Protein AF-A0A2S8S6H9-F1 (afdb_monomer)

Radius of gyration: 16.99 Å; Cα contacts (8 Å, |Δi|>4): 558; chains: 1; bounding box: 54×33×53 Å

pLDDT: mean 90.48, std 13.32, range [38.25, 98.62]

Mean predicted aligned error: 5.72 Å

Secondary structure (DSSP, 8-state):
--PPPP-----SPPP-EEEESEEEEEEE-----SEEEEEEEEE-SS--SS-EEEEEETTTTEEEEE-TTS-EEEEEE-TT--EEEEEEE--TTSS-TTSEEEEEEEEETTTTEEEEEETTEEEEEEE---SSSSPPSSPEEEES-SSTT-TTPPEEEEEEEEEEEES---TTSPPPSSPPSEEEESSHHHHHT-TTEEESPP-

Sequence (203 aa):
MLFPRPHIAAAGGTPSFTTHGTYFYGTNTGTNNGQVTFKGRLLYPAYPSGGETIFSISGLQVRQEIMPDGSVRSTLKDNAGATLLNNAQSVAGVIPAATMVDWLLSIDLAAGYMRTFIDGSLVDDRSFTSVPQTFQTNRQFSFLCANSTALGTPASLVIEHLKVWKDTAAPTGVEPVTTPLKTIAGNAAAANADAWKLGGDAT

Nearest PDB structures (foldseek):
  8pvq-assembly1_A  TM=7.143E-01  e=1.339E-05  Homo sapiens
  8ilu-assembly1_B  TM=5.148E-01  e=9.313E-03  Mus musculus
  6fof-assembly1_D  TM=4.381E-01  e=7.183E-03  Homo sapiens
  5mc9-assembly1_A  TM=5.231E-01  e=3.988E-02  Mus musculus
  6fof-assembly2_F  TM=4.418E-01  e=1.649E-02  Homo sapiens

Structure (mmCIF, N/CA/C/O backbone):
data_AF-A0A2S8S6H9-F1
#
_entry.id   AF-A0A2S8S6H9-F1
#
loop_
_atom_site.group_PDB
_atom_site.id
_atom_site.type_symbol
_atom_site.label_atom_id
_atom_site.label_alt_id
_atom_site.label_comp_id
_atom_site.label_asym_id
_atom_site.label_entity_id
_atom_site.label_seq_id
_atom_site.pdbx_PDB_ins_code
_atom_site.Cartn_x
_atom_site.Cartn_y
_atom_site.Cartn_z
_atom_site.occupancy
_atom_site.B_iso_or_equiv
_atom_site.auth_seq_id
_atom_site.auth_comp_id
_atom_site.auth_asym_id
_atom_site.auth_atom_id
_atom_site.pdbx_PDB_model_num
ATOM 1 N N . MET A 1 1 ? 36.880 -8.646 -32.111 1.00 45.91 1 MET A N 1
ATOM 2 C CA . MET A 1 1 ? 35.625 -9.428 -32.109 1.00 45.91 1 MET A CA 1
ATOM 3 C C . MET A 1 1 ? 34.883 -9.106 -30.825 1.00 45.91 1 MET A C 1
ATOM 5 O O . MET A 1 1 ? 35.363 -9.468 -29.761 1.00 45.91 1 MET A O 1
ATOM 9 N N . LEU A 1 2 ? 33.793 -8.342 -30.915 1.00 40.38 2 LEU A N 1
ATOM 10 C CA . LEU A 1 2 ? 32.907 -8.054 -29.787 1.00 40.38 2 LEU A CA 1
ATOM 11 C C . LEU A 1 2 ? 31.901 -9.211 -29.709 1.00 40.38 2 LEU A C 1
ATOM 13 O O . LEU A 1 2 ? 31.142 -9.408 -30.656 1.00 40.38 2 LEU A O 1
ATOM 17 N N . PHE A 1 3 ? 31.915 -9.999 -28.636 1.00 42.94 3 PHE A N 1
ATOM 18 C CA . PHE A 1 3 ? 30.843 -10.967 -28.401 1.00 42.94 3 PHE A CA 1
ATOM 19 C C . PHE A 1 3 ? 29.590 -10.208 -27.939 1.00 42.94 3 PHE A C 1
ATOM 21 O O . PHE A 1 3 ? 29.698 -9.376 -27.033 1.00 42.94 3 PHE A O 1
ATOM 28 N N . PRO A 1 4 ? 28.409 -10.449 -28.533 1.00 48.84 4 PRO A N 1
ATOM 29 C CA . PRO A 1 4 ? 27.173 -9.866 -28.036 1.00 48.84 4 PRO A CA 1
ATOM 30 C C . PRO A 1 4 ? 26.874 -10.415 -26.636 1.00 48.84 4 PRO A C 1
ATOM 32 O O . PRO A 1 4 ? 26.965 -11.616 -26.378 1.00 48.84 4 PRO A O 1
ATOM 35 N N . ARG A 1 5 ? 26.534 -9.505 -25.720 1.00 40.28 5 ARG A N 1
ATOM 36 C CA . ARG A 1 5 ? 26.072 -9.815 -24.364 1.00 40.28 5 ARG A CA 1
ATOM 37 C C . ARG A 1 5 ? 24.775 -10.632 -24.488 1.00 40.28 5 ARG A C 1
ATOM 39 O O . ARG A 1 5 ? 23.880 -10.185 -25.207 1.00 40.28 5 ARG A O 1
ATOM 46 N N . PRO A 1 6 ? 24.639 -11.798 -23.837 1.00 43.50 6 PRO A N 1
ATOM 47 C CA . PRO A 1 6 ? 23.399 -12.553 -23.904 1.00 43.50 6 PRO A CA 1
ATOM 48 C C . PRO A 1 6 ? 22.279 -11.727 -23.264 1.00 43.50 6 PRO A C 1
ATOM 50 O O . PRO A 1 6 ? 22.348 -11.376 -22.086 1.00 43.50 6 PRO A O 1
ATOM 53 N N . HIS A 1 7 ? 21.250 -11.412 -24.052 1.00 44.06 7 HIS A N 1
ATOM 54 C CA . HIS A 1 7 ? 19.947 -11.058 -23.509 1.00 44.06 7 HIS A CA 1
ATOM 55 C C . HIS A 1 7 ? 19.452 -12.283 -22.741 1.00 44.06 7 HIS A C 1
ATOM 57 O O . HIS A 1 7 ? 19.149 -13.316 -23.336 1.00 44.06 7 HIS A O 1
ATOM 63 N N . ILE A 1 8 ? 19.409 -12.182 -21.415 1.00 43.56 8 ILE A N 1
ATOM 64 C CA . ILE A 1 8 ? 18.692 -13.147 -20.589 1.00 43.56 8 ILE A CA 1
ATOM 65 C C . ILE A 1 8 ? 17.213 -12.956 -20.927 1.00 43.56 8 ILE A C 1
ATOM 67 O O . ILE A 1 8 ? 16.587 -11.991 -20.495 1.00 43.56 8 ILE A O 1
ATOM 71 N N . ALA A 1 9 ? 16.669 -13.837 -21.762 1.00 41.22 9 ALA A N 1
ATOM 72 C CA . ALA A 1 9 ? 15.230 -13.967 -21.908 1.00 41.22 9 ALA A CA 1
ATOM 73 C C . ALA A 1 9 ? 14.685 -14.521 -20.584 1.00 41.22 9 ALA A C 1
ATOM 75 O O . ALA A 1 9 ? 15.105 -15.592 -20.143 1.00 41.22 9 ALA A O 1
ATOM 76 N N . ALA A 1 10 ? 13.785 -13.783 -19.933 1.00 43.38 10 ALA A N 1
ATOM 77 C CA . ALA A 1 10 ? 13.077 -14.278 -18.761 1.00 43.38 10 ALA A CA 1
ATOM 78 C C . ALA A 1 10 ? 12.234 -15.495 -19.177 1.00 43.38 10 ALA A C 1
ATOM 80 O O . ALA A 1 10 ? 11.312 -15.375 -19.986 1.00 43.38 10 ALA A O 1
ATOM 81 N N . ALA A 1 11 ? 12.569 -16.675 -18.652 1.00 38.25 11 ALA A N 1
ATOM 82 C CA . ALA A 1 11 ? 11.681 -17.831 -18.690 1.00 38.25 11 ALA A CA 1
ATOM 83 C C . ALA A 1 11 ? 10.349 -17.424 -18.042 1.00 38.25 11 ALA A C 1
ATOM 85 O O . ALA A 1 11 ? 10.388 -16.815 -16.977 1.00 38.25 11 ALA A O 1
ATOM 86 N N . GLY A 1 12 ? 9.221 -17.704 -18.710 1.00 45.56 12 GLY A N 1
ATOM 87 C CA . GLY A 1 12 ? 7.870 -17.196 -18.414 1.00 45.56 12 GLY A CA 1
ATOM 88 C C . GLY A 1 12 ? 7.608 -16.846 -16.948 1.00 45.56 12 GLY A C 1
ATOM 89 O O . GLY A 1 12 ? 7.174 -17.694 -16.174 1.00 45.56 12 GLY A O 1
ATOM 90 N N . GLY A 1 13 ? 7.902 -15.597 -16.583 1.00 63.78 13 GLY A N 1
ATOM 91 C CA . GLY A 1 13 ? 7.670 -15.060 -15.248 1.00 63.78 13 GLY A CA 1
ATOM 92 C C . GLY A 1 13 ? 6.221 -14.620 -15.077 1.00 63.78 13 GLY A C 1
ATOM 93 O O . GLY A 1 13 ? 5.496 -14.444 -16.062 1.00 63.78 13 GLY A O 1
ATOM 94 N N . THR A 1 14 ? 5.801 -14.418 -13.826 1.00 84.31 14 THR A N 1
ATOM 95 C CA . THR A 1 14 ? 4.558 -13.701 -13.521 1.00 84.31 14 THR A CA 1
ATOM 96 C C . THR A 1 14 ? 4.545 -12.388 -14.310 1.00 84.31 14 THR A C 1
ATOM 98 O O . THR A 1 14 ? 5.540 -11.660 -14.263 1.00 84.31 14 THR A O 1
ATOM 101 N N . PRO A 1 15 ? 3.470 -12.072 -15.059 1.00 93.88 15 PRO A N 1
ATOM 102 C CA . PRO A 1 15 ? 3.381 -10.802 -15.762 1.00 93.88 15 PRO A CA 1
ATOM 103 C C . PRO A 1 15 ? 3.596 -9.633 -14.800 1.00 93.88 15 PRO A C 1
ATOM 105 O O . PRO A 1 15 ? 2.993 -9.591 -13.727 1.00 93.88 15 PRO A O 1
ATOM 108 N N . SER A 1 16 ? 4.449 -8.701 -15.203 1.00 95.62 16 SER A N 1
ATOM 109 C CA . SER A 1 16 ? 4.767 -7.497 -14.448 1.00 95.62 16 SER A CA 1
ATOM 110 C C . SER A 1 16 ? 4.793 -6.278 -15.363 1.00 95.62 16 SER A C 1
ATOM 112 O O . SER A 1 16 ? 4.769 -6.393 -16.594 1.00 95.62 16 SER A O 1
ATOM 114 N N . PHE A 1 17 ? 4.822 -5.101 -14.750 1.00 96.06 17 PHE A N 1
ATOM 115 C CA . PHE A 1 17 ? 4.979 -3.822 -15.431 1.00 96.06 17 PHE A CA 1
ATOM 116 C C . PHE A 1 17 ? 5.920 -2.911 -14.644 1.00 96.06 17 PHE A C 1
ATOM 118 O O . PHE A 1 17 ? 6.067 -3.050 -13.429 1.00 96.06 17 PHE A O 1
ATOM 125 N N . THR A 1 18 ? 6.549 -1.970 -15.340 1.00 96.19 18 THR A N 1
ATOM 126 C CA . THR A 1 18 ? 7.429 -0.954 -14.754 1.00 96.19 18 THR A CA 1
ATOM 127 C C . THR A 1 18 ? 6.756 0.410 -14.797 1.00 96.19 18 THR A C 1
ATOM 129 O O . THR A 1 18 ? 6.195 0.791 -15.825 1.00 96.19 18 THR A O 1
ATOM 132 N N . THR A 1 19 ? 6.807 1.163 -13.699 1.00 94.56 19 THR A N 1
ATOM 133 C CA . THR A 1 19 ? 6.183 2.491 -13.620 1.00 94.56 19 THR A CA 1
ATOM 134 C C . THR A 1 19 ? 7.071 3.605 -14.167 1.00 94.56 19 THR A C 1
ATOM 136 O O . THR A 1 19 ? 8.267 3.658 -13.891 1.00 94.56 19 THR A O 1
ATOM 139 N N . HIS A 1 20 ? 6.464 4.572 -14.862 1.00 90.50 20 HIS A N 1
ATOM 140 C CA . HIS A 1 20 ? 7.135 5.795 -15.337 1.00 90.50 20 HIS A CA 1
ATOM 141 C C . HIS A 1 20 ? 6.321 7.028 -14.949 1.00 90.50 20 HIS A C 1
ATOM 143 O O . HIS A 1 20 ? 5.657 7.651 -15.774 1.00 90.50 20 HIS A O 1
ATOM 149 N N . GLY A 1 21 ? 6.279 7.332 -13.647 1.00 88.88 21 GLY A N 1
ATOM 150 C CA . GLY A 1 21 ? 5.305 8.289 -13.107 1.00 88.88 21 GLY A CA 1
ATOM 151 C C . GLY A 1 21 ? 3.863 7.768 -13.181 1.00 88.88 21 GLY A C 1
ATOM 152 O O . GLY A 1 21 ? 2.915 8.554 -13.157 1.00 88.88 21 GLY A O 1
ATOM 153 N N . THR A 1 22 ? 3.703 6.450 -13.318 1.00 94.06 22 THR A N 1
ATOM 154 C CA . THR A 1 22 ? 2.423 5.740 -13.286 1.00 94.06 22 THR A CA 1
ATOM 155 C C . THR A 1 22 ? 1.952 5.606 -11.846 1.00 94.06 22 THR A C 1
ATOM 157 O O . THR A 1 22 ? 2.710 5.151 -10.990 1.00 94.06 22 THR A O 1
ATOM 160 N N . TYR A 1 23 ? 0.695 5.947 -11.584 1.00 95.88 23 TYR A N 1
ATOM 161 C CA . TYR A 1 23 ? 0.077 5.742 -10.277 1.00 95.88 23 TYR A CA 1
ATOM 162 C C . TYR A 1 23 ? -1.394 5.366 -10.413 1.00 95.88 23 TYR A C 1
ATOM 164 O O . TYR A 1 23 ? -1.999 5.540 -11.472 1.00 95.88 23 TYR A O 1
ATOM 172 N N . PHE A 1 24 ? -1.972 4.841 -9.334 1.00 95.62 24 PHE A N 1
ATOM 173 C CA . PHE A 1 24 ? -3.349 4.358 -9.331 1.00 95.62 24 PHE A CA 1
ATOM 174 C C . PHE A 1 24 ? -4.137 5.064 -8.238 1.00 95.62 24 PHE A C 1
ATOM 176 O O . PHE A 1 24 ? -3.850 4.905 -7.052 1.00 95.62 24 PHE A O 1
ATOM 183 N N . TYR A 1 25 ? -5.140 5.839 -8.632 1.00 94.12 25 TYR A N 1
ATOM 184 C CA . TYR A 1 25 ? -5.976 6.609 -7.726 1.00 94.12 25 TYR A CA 1
ATOM 185 C C . TYR A 1 25 ? -7.432 6.197 -7.893 1.00 94.12 25 TYR A C 1
ATOM 187 O O . TYR A 1 25 ? -8.034 6.371 -8.952 1.00 94.12 25 TYR A O 1
ATOM 195 N N . GLY A 1 26 ? -7.989 5.613 -6.839 1.00 89.06 26 GLY A N 1
ATOM 196 C CA . GLY A 1 26 ? -9.334 5.079 -6.875 1.00 89.06 26 GLY A CA 1
ATOM 197 C C . GLY A 1 26 ? -10.430 6.126 -6.799 1.00 89.06 26 GLY A C 1
ATOM 198 O O . GLY A 1 26 ? -10.231 7.291 -6.453 1.00 89.06 26 GLY A O 1
ATOM 199 N N . THR A 1 27 ? -11.643 5.667 -7.080 1.00 81.00 27 THR A N 1
ATOM 200 C CA . THR A 1 27 ? -12.866 6.407 -6.778 1.00 81.00 27 THR A CA 1
ATOM 201 C C . THR A 1 27 ? -13.207 6.297 -5.291 1.00 81.00 27 THR A C 1
ATOM 203 O O . THR A 1 27 ? -12.577 5.567 -4.526 1.00 81.00 27 THR A O 1
ATOM 206 N N . ASN A 1 28 ? -14.225 7.040 -4.859 1.00 76.75 28 ASN A N 1
ATOM 207 C CA . ASN A 1 28 ? -14.767 6.920 -3.511 1.00 76.75 28 ASN A CA 1
ATOM 208 C C . ASN A 1 28 ? -15.222 5.474 -3.230 1.00 76.75 28 ASN A C 1
ATOM 210 O O . ASN A 1 28 ? -15.868 4.843 -4.063 1.00 76.75 28 ASN A O 1
ATOM 214 N N . THR A 1 29 ? -14.881 4.972 -2.049 1.00 66.38 29 THR A N 1
ATOM 215 C CA . THR A 1 29 ? -15.069 3.579 -1.626 1.00 66.38 29 THR A CA 1
ATOM 216 C C . THR A 1 29 ? -16.195 3.386 -0.603 1.00 66.38 29 THR A C 1
ATOM 218 O O . THR A 1 29 ? -16.408 2.274 -0.110 1.00 66.38 29 THR A O 1
ATOM 221 N N . GLY A 1 30 ? -16.945 4.449 -0.297 1.00 77.62 30 GLY A N 1
ATOM 222 C CA . GLY A 1 30 ? -18.066 4.439 0.643 1.00 77.62 30 GLY A CA 1
ATOM 223 C C . GLY A 1 30 ? -17.630 4.469 2.112 1.00 77.62 30 GLY A C 1
ATOM 224 O O . GLY A 1 30 ? -16.596 5.039 2.463 1.00 77.62 30 GLY A O 1
ATOM 225 N N . THR A 1 31 ? -18.444 3.879 2.988 1.00 80.50 31 THR A N 1
ATOM 226 C CA . THR A 1 31 ? -18.200 3.821 4.442 1.00 80.50 31 THR A CA 1
ATOM 227 C C . THR A 1 31 ? -17.117 2.802 4.774 1.00 80.50 31 THR A C 1
ATOM 229 O O . THR A 1 31 ? -17.231 1.675 4.314 1.00 80.50 31 THR A O 1
ATOM 232 N N . ASN A 1 32 ? -16.106 3.159 5.567 1.00 78.69 32 ASN A N 1
ATOM 233 C CA . ASN A 1 32 ? -15.024 2.264 6.001 1.00 78.69 32 ASN A CA 1
ATOM 234 C C . ASN A 1 32 ? -15.131 2.003 7.515 1.00 78.69 32 ASN A C 1
ATOM 236 O O . ASN A 1 32 ? -15.305 2.946 8.289 1.00 78.69 32 ASN A O 1
ATOM 240 N N . ASN A 1 33 ? -15.029 0.740 7.929 1.00 87.56 33 ASN A N 1
ATOM 241 C CA . ASN A 1 33 ? -15.170 0.293 9.315 1.00 87.56 33 ASN A CA 1
ATOM 242 C C . ASN A 1 33 ? -13.917 0.504 10.195 1.00 87.56 33 ASN A C 1
ATOM 244 O O . ASN A 1 33 ? -13.942 0.124 11.359 1.00 87.56 33 ASN A O 1
ATOM 248 N N . GLY A 1 34 ? -12.835 1.087 9.663 1.00 93.06 34 GLY A N 1
ATOM 249 C CA . GLY A 1 34 ? -11.575 1.271 10.393 1.00 93.06 34 GLY A CA 1
ATOM 250 C C . GLY A 1 34 ? -10.538 0.165 10.172 1.00 93.06 34 GLY A C 1
ATOM 251 O O . GLY A 1 34 ? -9.482 0.202 10.799 1.00 93.06 34 GLY A O 1
ATOM 252 N N . GLN A 1 35 ? -10.798 -0.790 9.276 1.00 96.00 35 GLN A N 1
ATOM 253 C CA . GLN A 1 35 ? -9.881 -1.880 8.944 1.00 96.00 35 GLN A CA 1
ATOM 254 C C . GLN A 1 35 ? -9.492 -1.844 7.470 1.00 96.00 35 GLN A C 1
ATOM 256 O O . GLN A 1 35 ? -10.341 -1.750 6.580 1.00 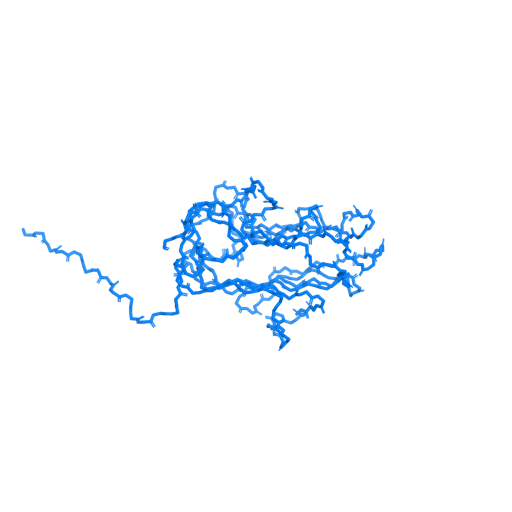96.00 35 GLN A O 1
ATOM 261 N N . VAL A 1 36 ? -8.194 -1.941 7.198 1.00 96.44 36 VAL A N 1
ATOM 262 C CA . VAL A 1 36 ? -7.653 -1.929 5.835 1.00 96.44 36 VAL A CA 1
ATOM 263 C C . VAL A 1 36 ? -6.428 -2.825 5.746 1.00 96.44 36 VAL A C 1
ATOM 265 O O . VAL A 1 36 ? -5.572 -2.808 6.628 1.00 96.44 36 VAL A O 1
ATOM 268 N N . THR A 1 37 ? -6.308 -3.537 4.627 1.00 98.25 37 THR A N 1
ATOM 269 C CA . THR A 1 37 ? -5.078 -4.230 4.238 1.00 98.25 37 THR A CA 1
ATOM 270 C C . THR A 1 37 ? -4.658 -3.776 2.848 1.00 98.25 37 THR A C 1
ATOM 272 O O . THR A 1 37 ? -5.450 -3.862 1.915 1.00 98.25 37 THR A O 1
ATOM 275 N N . PHE A 1 38 ? -3.416 -3.336 2.683 1.00 98.50 38 PHE A N 1
ATOM 276 C CA . PHE A 1 38 ? -2.779 -3.172 1.377 1.00 98.50 38 PHE A CA 1
ATOM 277 C C . PHE A 1 38 ? -1.731 -4.257 1.176 1.00 98.50 38 PHE A C 1
ATOM 279 O O . PHE A 1 38 ? -1.092 -4.693 2.133 1.00 98.50 38 PHE A O 1
ATOM 286 N N . LYS A 1 39 ? -1.523 -4.660 -0.074 1.00 98.44 39 LYS A N 1
ATOM 287 C CA . LYS A 1 39 ? -0.436 -5.552 -0.461 1.00 98.44 39 LYS A CA 1
ATOM 288 C C . LYS A 1 39 ? 0.154 -5.143 -1.803 1.00 98.44 39 LYS A C 1
ATOM 290 O O . LYS A 1 39 ? -0.580 -4.742 -2.703 1.00 98.44 39 LYS A O 1
ATOM 295 N N . GLY A 1 40 ? 1.459 -5.300 -1.953 1.00 98.06 40 GLY A N 1
ATOM 296 C CA . GLY A 1 40 ? 2.161 -5.187 -3.220 1.00 98.06 40 GLY A CA 1
ATOM 297 C C . GLY A 1 40 ? 3.239 -6.251 -3.345 1.00 98.06 40 GLY A C 1
ATOM 298 O O . GLY A 1 40 ? 3.944 -6.522 -2.379 1.00 98.06 40 GLY A O 1
ATOM 299 N N . ARG A 1 41 ? 3.378 -6.824 -4.540 1.00 97.94 41 ARG A N 1
ATOM 300 C CA . ARG A 1 41 ? 4.547 -7.611 -4.937 1.00 97.94 41 ARG A CA 1
ATOM 301 C C . ARG A 1 41 ? 5.357 -6.752 -5.895 1.00 97.94 41 ARG A C 1
ATOM 303 O O . ARG A 1 41 ? 4.933 -6.534 -7.034 1.00 97.94 41 ARG A O 1
ATOM 310 N N . LEU A 1 42 ? 6.440 -6.178 -5.382 1.00 96.38 42 LEU A N 1
ATOM 311 C CA . LEU A 1 42 ? 7.162 -5.084 -6.029 1.00 96.38 42 LEU A CA 1
ATOM 312 C C . LEU A 1 42 ? 8.677 -5.210 -5.861 1.00 96.38 42 LEU A C 1
ATOM 314 O O . LEU A 1 42 ? 9.162 -5.797 -4.896 1.00 96.38 42 LEU A O 1
ATOM 318 N N . LEU A 1 43 ? 9.420 -4.641 -6.806 1.00 96.06 43 LEU A N 1
ATOM 319 C CA . LEU A 1 43 ? 10.876 -4.565 -6.807 1.00 96.06 43 LEU A CA 1
ATOM 320 C C . LEU A 1 43 ? 11.289 -3.123 -7.060 1.00 96.06 43 LEU A C 1
ATOM 322 O O . LEU A 1 43 ? 10.996 -2.561 -8.116 1.00 96.06 43 LEU A O 1
ATOM 326 N N . TYR A 1 44 ? 12.033 -2.570 -6.106 1.00 93.81 44 TYR A N 1
ATOM 327 C CA . TYR A 1 44 ? 12.748 -1.306 -6.237 1.00 93.81 44 TYR A CA 1
ATOM 328 C C . TYR A 1 44 ? 14.120 -1.550 -6.868 1.00 93.81 44 TYR A C 1
ATOM 330 O O . TYR A 1 44 ? 14.959 -2.156 -6.205 1.00 93.81 44 TYR A O 1
ATOM 338 N N . PRO A 1 45 ? 14.416 -1.103 -8.105 1.00 93.56 45 PRO A N 1
ATOM 339 C CA . PRO A 1 45 ? 15.728 -1.355 -8.711 1.00 93.56 45 PRO A CA 1
ATOM 340 C C . PRO A 1 45 ? 16.873 -0.673 -7.953 1.00 93.56 45 PRO A C 1
ATOM 342 O O . PRO A 1 45 ? 17.991 -1.180 -7.915 1.00 93.56 45 PRO A O 1
ATOM 345 N N . ALA A 1 46 ? 16.574 0.465 -7.328 1.00 92.81 46 ALA A N 1
ATOM 346 C CA . ALA A 1 46 ? 17.433 1.207 -6.417 1.00 92.81 46 ALA A CA 1
ATOM 347 C C . ALA A 1 46 ? 16.559 1.925 -5.379 1.00 92.81 46 ALA A C 1
ATOM 349 O O . ALA A 1 46 ? 15.355 2.093 -5.596 1.00 92.81 46 ALA A O 1
ATOM 350 N N . TYR A 1 47 ? 17.154 2.362 -4.266 1.00 92.56 47 TYR A N 1
ATOM 351 C CA . TYR A 1 47 ? 16.434 3.217 -3.326 1.00 92.56 47 TYR A CA 1
ATOM 352 C C . TYR A 1 47 ? 16.101 4.571 -3.951 1.00 92.56 47 TYR A C 1
ATOM 354 O O . TYR A 1 47 ? 16.894 5.099 -4.740 1.00 92.56 47 TYR A O 1
ATOM 362 N N . PRO A 1 48 ? 14.945 5.146 -3.590 1.00 92.06 48 PRO A N 1
ATOM 363 C CA . PRO A 1 48 ? 14.566 6.456 -4.080 1.00 92.06 48 PRO A CA 1
ATOM 364 C C . PRO A 1 48 ? 15.466 7.547 -3.492 1.00 92.06 48 PRO A C 1
ATOM 366 O O . PRO A 1 48 ? 16.070 7.390 -2.433 1.00 92.06 48 PRO A O 1
ATOM 369 N N . SER A 1 49 ? 15.539 8.696 -4.162 1.00 90.56 49 SER A N 1
ATOM 370 C CA . SER A 1 49 ? 16.292 9.862 -3.671 1.00 90.56 49 SER A CA 1
ATOM 371 C C . SER A 1 49 ? 15.564 10.629 -2.558 1.00 90.56 49 SER A C 1
ATOM 373 O O . SER A 1 49 ? 16.175 11.427 -1.847 1.00 90.56 49 SER A O 1
ATOM 375 N N . GLY A 1 50 ? 14.264 10.379 -2.393 1.00 91.94 50 GLY A N 1
ATOM 376 C CA . GLY A 1 50 ? 13.404 10.940 -1.356 1.00 91.94 50 GLY A CA 1
ATOM 377 C C . GLY A 1 50 ? 12.338 9.938 -0.915 1.00 91.94 50 GLY A C 1
ATOM 378 O O . GLY A 1 50 ? 12.365 8.780 -1.312 1.00 91.94 50 GLY A O 1
ATOM 379 N N . GLY A 1 51 ? 11.401 10.381 -0.076 1.00 93.06 51 GLY A N 1
ATOM 380 C CA . GLY A 1 51 ? 10.262 9.547 0.310 1.00 93.06 51 GLY A CA 1
ATOM 381 C C . GLY A 1 51 ? 9.299 9.348 -0.861 1.00 93.06 51 GLY A C 1
ATOM 382 O O . GLY A 1 51 ? 8.850 10.332 -1.454 1.00 93.06 51 GLY A O 1
ATOM 383 N N . GLU A 1 52 ? 8.962 8.099 -1.169 1.00 94.88 52 GLU A N 1
ATOM 384 C CA . GLU A 1 52 ? 7.986 7.751 -2.205 1.00 94.88 52 GLU A CA 1
ATOM 385 C C . GLU A 1 52 ? 6.818 6.981 -1.598 1.00 94.88 52 GLU A C 1
ATOM 387 O O . GLU A 1 52 ? 7.010 6.034 -0.841 1.00 94.88 52 GLU A O 1
ATOM 392 N N . THR A 1 53 ? 5.591 7.387 -1.918 1.00 95.62 53 THR A N 1
ATOM 393 C CA . THR A 1 53 ? 4.371 6.773 -1.392 1.00 95.62 53 THR A CA 1
ATOM 394 C C . THR A 1 53 ? 4.060 5.484 -2.135 1.00 95.62 53 THR A C 1
ATOM 396 O O . THR A 1 53 ? 3.937 5.493 -3.354 1.00 95.62 53 THR A O 1
ATOM 399 N N . ILE A 1 54 ? 3.838 4.404 -1.390 1.00 96.25 54 ILE A N 1
ATOM 400 C CA . ILE A 1 54 ? 3.437 3.099 -1.922 1.00 96.25 54 ILE A CA 1
ATOM 401 C C . ILE A 1 54 ? 1.943 2.865 -1.733 1.00 96.25 54 ILE A C 1
ATOM 403 O O . ILE A 1 54 ? 1.238 2.573 -2.701 1.00 96.25 54 ILE A O 1
ATOM 407 N N . PHE A 1 55 ? 1.447 3.067 -0.512 1.00 96.88 55 PHE A N 1
ATOM 408 C CA . PHE A 1 55 ? 0.039 2.896 -0.162 1.00 96.88 55 PHE A CA 1
ATOM 409 C C . PHE A 1 55 ? -0.501 4.166 0.471 1.00 96.88 55 PHE A C 1
ATOM 411 O O . PHE A 1 55 ? 0.165 4.792 1.304 1.00 96.88 55 PHE A O 1
ATOM 418 N N . SER A 1 56 ? -1.726 4.545 0.123 1.00 95.62 56 SER A N 1
ATOM 419 C CA . SER A 1 56 ? -2.367 5.672 0.785 1.00 95.62 56 SER A CA 1
ATOM 420 C C . SER A 1 56 ? -3.889 5.610 0.774 1.00 95.62 56 SER A C 1
ATOM 422 O O . SER A 1 56 ? -4.528 4.962 -0.057 1.00 95.62 56 SER A O 1
ATOM 424 N N . ILE A 1 57 ? -4.461 6.337 1.730 1.00 94.12 57 ILE A N 1
ATOM 425 C CA . ILE A 1 57 ? -5.857 6.754 1.753 1.00 94.12 57 ILE A CA 1
ATOM 426 C C . ILE A 1 57 ? -5.857 8.284 1.808 1.00 94.12 57 ILE A C 1
ATOM 428 O O . ILE A 1 57 ? -5.171 8.885 2.644 1.00 94.12 57 ILE A O 1
ATOM 432 N N . SER A 1 58 ? -6.620 8.917 0.915 1.00 91.88 58 SER A N 1
ATOM 433 C CA . SER A 1 58 ? -6.620 10.370 0.722 1.00 91.88 58 SER A CA 1
ATOM 434 C C . SER A 1 58 ? -6.933 11.158 2.006 1.00 91.88 58 SER A C 1
ATOM 436 O O . SER A 1 58 ? -7.505 10.651 2.972 1.00 91.88 58 SER A O 1
ATOM 438 N N . GLY A 1 59 ? -6.524 12.432 2.045 1.00 87.88 59 GLY A N 1
ATOM 439 C CA . GLY A 1 59 ? -6.633 13.263 3.253 1.00 87.88 59 GLY A CA 1
ATOM 440 C C . GLY A 1 59 ? -5.619 12.910 4.350 1.00 87.88 59 GLY A C 1
ATOM 441 O O . GLY A 1 59 ? -5.801 13.320 5.496 1.00 87.88 59 GLY A O 1
ATOM 442 N N . LEU A 1 60 ? -4.559 12.165 4.000 1.00 87.19 60 LEU A N 1
ATOM 443 C CA . LEU A 1 60 ? -3.552 11.636 4.929 1.00 87.19 60 LEU A CA 1
ATOM 444 C C . LEU A 1 60 ? -4.160 10.742 6.019 1.00 87.19 60 LEU A C 1
ATOM 446 O O . LEU A 1 60 ? -3.621 10.663 7.120 1.00 87.19 60 LEU A O 1
ATOM 450 N N . GLN A 1 61 ? -5.287 10.088 5.717 1.00 92.50 61 GLN A N 1
ATOM 451 C CA . GLN A 1 61 ? -5.847 9.064 6.598 1.00 92.50 61 GLN A CA 1
ATOM 452 C C . GLN A 1 61 ? -4.847 7.928 6.757 1.00 92.50 61 GLN A C 1
ATOM 454 O O . GLN A 1 61 ? -4.574 7.508 7.870 1.00 92.50 61 GLN A O 1
ATOM 459 N N . VAL A 1 62 ? -4.233 7.508 5.653 1.00 95.38 62 VAL A N 1
ATOM 460 C CA . VAL A 1 62 ? -3.103 6.582 5.649 1.00 95.38 62 VAL A CA 1
ATOM 461 C C . VAL A 1 62 ? -2.109 7.072 4.613 1.00 95.38 62 VAL A C 1
ATOM 463 O O . VAL A 1 62 ? -2.495 7.427 3.498 1.00 95.38 62 VAL A O 1
ATOM 466 N N . ARG A 1 63 ? -0.826 7.066 4.951 1.00 95.75 63 ARG A N 1
ATOM 467 C CA . ARG A 1 63 ? 0.251 7.168 3.969 1.00 95.75 63 ARG A CA 1
ATOM 468 C C . ARG A 1 63 ? 1.396 6.286 4.419 1.00 95.75 63 ARG A C 1
ATOM 470 O O . ARG A 1 63 ? 1.863 6.437 5.545 1.00 95.75 63 ARG A O 1
ATOM 477 N N . GLN A 1 64 ? 1.835 5.403 3.538 1.00 96.81 64 GLN A N 1
ATOM 478 C CA . GLN A 1 64 ? 3.030 4.610 3.739 1.00 96.81 64 GLN A CA 1
ATOM 479 C C . GLN A 1 64 ? 4.011 4.867 2.603 1.00 96.81 64 GLN A C 1
ATOM 481 O O . GLN A 1 64 ? 3.652 4.796 1.426 1.00 96.81 64 GLN A O 1
ATOM 486 N N . GLU A 1 65 ? 5.236 5.198 2.984 1.00 96.38 65 GLU A N 1
ATOM 487 C CA . GLU A 1 65 ? 6.316 5.581 2.090 1.00 96.38 65 GLU A CA 1
ATOM 488 C C . GLU A 1 65 ? 7.521 4.666 2.284 1.00 96.38 65 GLU A C 1
ATOM 490 O O . GLU A 1 65 ? 7.796 4.240 3.406 1.00 96.38 65 GLU A O 1
ATOM 495 N N . ILE A 1 66 ? 8.267 4.417 1.211 1.00 95.56 66 ILE A N 1
ATOM 496 C CA . ILE A 1 66 ? 9.658 3.973 1.305 1.00 95.56 66 ILE A CA 1
ATOM 497 C C . ILE A 1 66 ? 10.565 5.202 1.401 1.00 95.56 66 ILE A C 1
ATOM 499 O O . ILE A 1 66 ? 10.302 6.238 0.786 1.00 95.56 66 ILE A O 1
ATOM 503 N N . MET A 1 67 ? 11.633 5.090 2.178 1.00 96.25 67 MET A N 1
ATOM 504 C CA . MET A 1 67 ? 12.633 6.136 2.360 1.00 96.25 67 MET A CA 1
ATOM 505 C C . MET A 1 67 ? 13.951 5.780 1.643 1.00 96.25 67 MET A C 1
ATOM 507 O O . MET A 1 67 ? 14.173 4.613 1.314 1.00 96.25 67 MET A O 1
ATOM 511 N N . PRO A 1 68 ? 14.867 6.749 1.432 1.00 95.94 68 PRO A N 1
ATOM 512 C CA . PRO A 1 68 ? 16.145 6.516 0.739 1.00 95.94 68 PRO A CA 1
ATOM 513 C C . PRO A 1 68 ? 17.085 5.483 1.378 1.00 95.94 68 PRO A C 1
ATOM 515 O O . PRO A 1 68 ? 18.045 5.047 0.752 1.00 95.94 68 PRO A O 1
ATOM 518 N N . ASP A 1 69 ? 16.835 5.107 2.630 1.00 95.50 69 ASP A N 1
ATOM 519 C CA . ASP A 1 69 ? 17.585 4.101 3.385 1.00 95.50 69 ASP A CA 1
ATOM 520 C C . ASP A 1 69 ? 16.884 2.728 3.418 1.00 95.50 69 ASP A C 1
ATOM 522 O O . ASP A 1 69 ? 17.296 1.840 4.166 1.00 95.50 69 ASP A O 1
ATOM 526 N N . GLY A 1 70 ? 15.800 2.551 2.655 1.00 95.56 70 GLY A N 1
ATOM 527 C CA . GLY A 1 70 ? 14.988 1.332 2.652 1.00 95.56 70 GLY A CA 1
ATOM 528 C C . GLY A 1 70 ? 14.122 1.146 3.902 1.00 95.56 70 GLY A C 1
ATOM 529 O O . GLY A 1 70 ? 13.545 0.074 4.082 1.00 95.56 70 GLY A O 1
ATOM 530 N N . SER A 1 71 ? 14.030 2.149 4.786 1.00 97.25 71 SER A N 1
ATOM 531 C CA . SER A 1 71 ? 13.017 2.159 5.848 1.00 97.25 71 SER A CA 1
ATOM 532 C C . SER A 1 71 ? 11.630 2.489 5.296 1.00 97.25 71 SER A C 1
ATOM 534 O O . SER A 1 71 ? 11.469 3.044 4.206 1.00 97.25 71 SER A O 1
ATOM 536 N N . VAL A 1 72 ? 10.618 2.172 6.095 1.00 97.00 72 VAL A N 1
ATOM 537 C CA . VAL A 1 72 ? 9.224 2.509 5.843 1.00 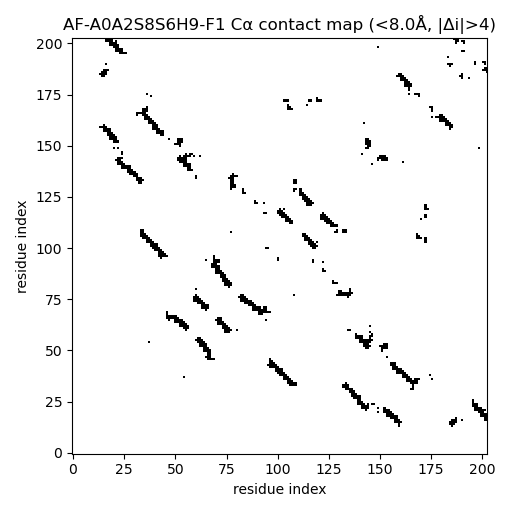97.00 72 VAL A CA 1
ATOM 538 C C . VAL A 1 72 ? 8.811 3.655 6.753 1.00 97.00 72 VAL A C 1
ATOM 540 O O . VAL A 1 72 ? 9.037 3.601 7.962 1.00 97.00 72 VAL A O 1
ATOM 543 N N . ARG A 1 73 ? 8.173 4.682 6.189 1.00 96.69 73 ARG A N 1
ATOM 544 C CA . ARG A 1 73 ? 7.587 5.798 6.936 1.00 96.69 73 ARG A CA 1
ATOM 545 C C . ARG A 1 73 ? 6.070 5.767 6.842 1.00 96.69 73 ARG A C 1
ATOM 547 O O . ARG A 1 73 ? 5.511 5.711 5.751 1.00 96.69 73 ARG A O 1
ATOM 554 N N . SER A 1 74 ? 5.416 5.876 7.991 1.00 97.19 74 SER A N 1
ATOM 555 C CA . SER A 1 74 ? 3.972 5.729 8.130 1.00 97.19 74 SER A CA 1
ATOM 556 C C . SER A 1 74 ? 3.325 6.962 8.770 1.00 97.19 74 SER A C 1
ATOM 558 O O . SER A 1 74 ? 3.801 7.513 9.769 1.00 97.19 74 SER A O 1
ATOM 560 N N . THR A 1 75 ? 2.189 7.370 8.209 1.00 97.00 75 THR A N 1
ATOM 561 C CA . THR A 1 75 ? 1.278 8.387 8.748 1.00 97.00 75 THR A CA 1
ATOM 562 C C . THR A 1 75 ? -0.125 7.795 8.839 1.00 97.00 75 THR A C 1
ATOM 564 O O . THR A 1 75 ? -0.580 7.139 7.900 1.00 97.00 75 THR A O 1
ATOM 567 N N . LEU A 1 76 ? -0.817 8.056 9.949 1.00 97.12 76 LEU A N 1
ATOM 568 C CA . LEU A 1 76 ? -2.172 7.571 10.207 1.00 97.12 76 LEU A CA 1
ATOM 569 C C . LEU A 1 76 ? -3.021 8.658 10.872 1.00 97.12 76 LEU A C 1
ATOM 571 O O . LEU A 1 76 ? -2.586 9.274 11.850 1.00 97.12 76 LEU A O 1
ATOM 575 N N . LYS A 1 77 ? -4.248 8.842 10.379 1.00 95.38 77 LYS A N 1
ATOM 576 C CA . LYS A 1 77 ? -5.300 9.636 11.019 1.00 95.38 77 LYS A CA 1
ATOM 577 C C . LYS A 1 77 ? -6.598 8.850 11.114 1.00 95.38 77 LYS A C 1
ATOM 579 O O . LYS A 1 77 ? -6.864 7.996 10.273 1.00 95.38 77 LYS A O 1
ATOM 584 N N . ASP A 1 78 ? -7.416 9.199 12.097 1.00 92.88 78 ASP A N 1
ATOM 585 C CA . ASP A 1 78 ? -8.769 8.663 12.248 1.00 92.88 78 ASP A CA 1
ATOM 586 C C . ASP A 1 78 ? -9.856 9.588 11.677 1.00 92.88 78 ASP A C 1
ATOM 588 O O . ASP A 1 78 ? -9.579 10.618 11.042 1.00 92.88 78 ASP A O 1
ATOM 592 N N . ASN A 1 79 ? -11.117 9.212 11.907 1.00 92.69 79 ASN A N 1
ATOM 593 C CA . ASN A 1 79 ? -12.285 9.952 11.446 1.00 92.69 79 ASN A CA 1
ATOM 594 C C . ASN A 1 79 ? -12.424 11.354 12.071 1.00 92.69 79 ASN A C 1
ATOM 596 O O . ASN A 1 79 ? -12.868 12.280 11.388 1.00 92.69 79 ASN A O 1
ATOM 600 N N . ALA A 1 80 ? -11.974 11.557 13.316 1.00 93.06 80 ALA A N 1
ATOM 601 C CA . ALA A 1 80 ? -11.925 12.890 13.928 1.00 93.06 80 ALA A CA 1
ATOM 602 C C . ALA A 1 80 ? -10.800 13.765 13.348 1.00 93.06 80 ALA A C 1
ATOM 604 O O . ALA A 1 80 ? -10.745 14.965 13.613 1.00 93.06 80 ALA A O 1
ATOM 605 N N . GLY A 1 81 ? -9.913 13.185 12.535 1.00 90.31 81 GLY A N 1
ATOM 606 C CA . GLY A 1 81 ? -8.733 13.855 12.003 1.00 90.31 81 GLY A CA 1
ATOM 607 C C . GLY A 1 81 ? -7.573 13.897 12.997 1.00 90.31 81 GLY A C 1
ATOM 608 O O . GLY A 1 81 ? -6.575 14.573 12.717 1.00 90.31 81 GLY A O 1
ATOM 609 N N . ALA A 1 82 ? -7.674 13.181 14.124 1.00 93.94 82 ALA A N 1
ATOM 610 C CA . ALA A 1 82 ? -6.583 13.052 15.075 1.00 93.94 82 ALA A 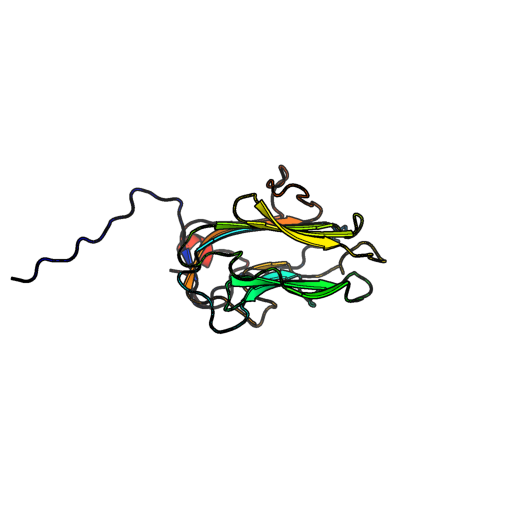CA 1
ATOM 611 C C . ALA A 1 82 ? -5.422 12.313 14.406 1.00 93.94 82 ALA A C 1
ATOM 613 O O . ALA A 1 82 ? -5.620 11.334 13.687 1.00 93.94 82 ALA A O 1
ATOM 614 N N . THR A 1 83 ? -4.200 12.805 14.609 1.00 96.25 83 THR A N 1
ATOM 615 C CA . THR A 1 83 ? -3.005 12.145 14.071 1.00 96.25 83 THR A CA 1
ATOM 616 C C . THR A 1 83 ? -2.559 11.076 15.050 1.00 96.25 83 THR A C 1
ATOM 618 O O . THR A 1 83 ? -2.088 11.397 16.136 1.00 96.25 83 THR A O 1
ATOM 621 N N . LEU A 1 84 ? -2.728 9.817 14.653 1.00 97.25 84 LEU A N 1
ATOM 622 C CA . LEU A 1 84 ? -2.393 8.651 15.465 1.00 97.25 84 LEU A CA 1
ATOM 623 C C . LEU A 1 84 ? -0.921 8.274 15.305 1.00 97.25 84 LEU A C 1
ATOM 625 O O . LEU A 1 84 ? -0.259 7.921 16.273 1.00 97.25 84 LEU A O 1
ATOM 629 N N . LEU A 1 85 ? -0.402 8.401 14.080 1.00 97.44 85 LEU A N 1
ATOM 630 C CA . LEU A 1 85 ? 1.007 8.213 13.747 1.00 97.44 85 LEU A CA 1
ATOM 631 C C . LEU A 1 85 ? 1.459 9.370 12.858 1.00 97.44 85 LEU A C 1
ATOM 633 O O . LEU A 1 85 ? 0.813 9.676 11.854 1.00 97.44 85 LEU A O 1
ATOM 637 N N . ASN A 1 86 ? 2.577 10.003 13.210 1.00 96.19 86 ASN A N 1
ATOM 638 C CA . ASN A 1 86 ? 3.130 11.131 12.466 1.00 96.19 86 ASN A CA 1
ATOM 639 C C . ASN A 1 86 ? 4.565 10.836 12.031 1.00 96.19 86 ASN A C 1
ATOM 641 O O . ASN A 1 86 ? 5.485 10.979 12.833 1.00 96.19 86 ASN A O 1
ATOM 645 N N . ASN A 1 87 ? 4.745 10.446 10.766 1.00 94.62 87 ASN A N 1
ATOM 646 C CA . ASN A 1 87 ? 6.053 10.117 10.194 1.00 94.62 87 ASN A CA 1
ATOM 647 C C . ASN A 1 87 ? 6.802 9.055 11.020 1.00 94.62 87 ASN A C 1
ATOM 649 O O . ASN A 1 87 ? 8.017 9.134 11.185 1.00 94.62 87 ASN A O 1
ATOM 653 N N . ALA A 1 88 ? 6.070 8.075 11.559 1.00 96.69 88 ALA A N 1
ATOM 654 C CA . ALA A 1 88 ? 6.665 6.972 12.301 1.00 96.69 88 ALA A CA 1
ATOM 655 C C . ALA A 1 88 ? 7.495 6.123 11.333 1.00 96.69 88 ALA A C 1
ATOM 657 O O . ALA A 1 88 ? 6.980 5.706 10.299 1.00 96.69 88 ALA A O 1
ATOM 658 N N . GLN A 1 89 ? 8.771 5.907 11.646 1.00 96.69 89 GLN A N 1
ATOM 659 C CA . GLN A 1 89 ? 9.725 5.284 10.731 1.00 96.69 89 GLN A CA 1
ATOM 660 C C . GLN A 1 89 ? 10.232 3.958 11.297 1.00 96.69 89 GLN A C 1
ATOM 662 O O . GLN A 1 89 ? 10.585 3.887 12.480 1.00 96.69 89 GLN A O 1
ATOM 667 N N . SER A 1 90 ? 10.228 2.908 10.475 1.00 96.81 90 S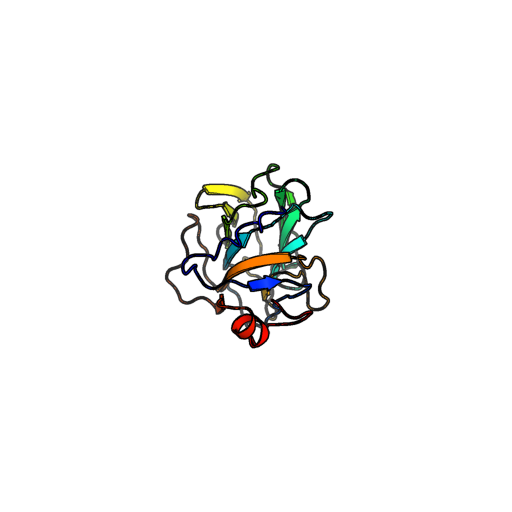ER A N 1
ATOM 668 C CA . SER A 1 90 ? 10.813 1.606 10.806 1.00 96.81 90 SER A CA 1
ATOM 669 C C . SER A 1 90 ? 12.343 1.683 10.855 1.00 96.81 90 SER A C 1
ATOM 671 O O . SER A 1 90 ? 12.951 2.712 10.556 1.00 96.81 90 SER A O 1
ATOM 673 N N . VAL A 1 91 ? 12.985 0.559 11.175 1.00 93.81 91 VAL A N 1
ATOM 674 C CA . VAL A 1 91 ? 14.434 0.406 10.988 1.00 93.81 91 VAL A CA 1
ATOM 675 C C . VAL A 1 91 ? 14.785 0.539 9.494 1.00 93.81 91 VAL A C 1
ATOM 677 O O . VAL A 1 91 ? 13.966 0.223 8.627 1.00 93.81 91 VAL A O 1
ATOM 680 N N . ALA A 1 92 ? 15.989 1.035 9.199 1.00 91.81 92 ALA A N 1
ATOM 681 C CA . ALA A 1 92 ? 16.540 1.115 7.847 1.00 91.81 92 ALA A CA 1
ATOM 682 C C . ALA A 1 92 ? 16.756 -0.272 7.220 1.00 91.81 92 ALA A C 1
ATOM 684 O O . ALA A 1 92 ? 17.012 -1.251 7.920 1.00 91.81 92 ALA A O 1
ATOM 685 N N . GLY A 1 93 ? 16.674 -0.341 5.890 1.00 89.31 93 GLY A N 1
ATOM 686 C CA . GLY A 1 93 ? 16.939 -1.550 5.107 1.00 89.31 93 GLY A CA 1
ATOM 687 C C . GLY A 1 93 ? 15.902 -2.668 5.231 1.00 89.31 93 GLY A C 1
ATOM 688 O O . GLY A 1 93 ? 16.177 -3.779 4.785 1.00 89.31 93 GLY A O 1
ATOM 689 N N . VAL A 1 94 ? 14.727 -2.410 5.820 1.00 92.75 94 VAL A N 1
ATOM 690 C CA . VAL A 1 94 ? 13.656 -3.423 5.905 1.00 92.75 94 VAL A CA 1
ATOM 691 C C . VAL A 1 94 ? 13.085 -3.771 4.532 1.00 92.75 94 VAL A C 1
ATOM 693 O O . VAL A 1 94 ? 12.653 -4.902 4.328 1.00 92.75 94 VAL A O 1
ATOM 696 N N . ILE A 1 95 ? 13.113 -2.827 3.586 1.00 93.81 95 ILE A N 1
ATOM 697 C CA . ILE A 1 95 ? 12.879 -3.094 2.168 1.00 93.81 95 ILE A CA 1
ATOM 698 C C . ILE A 1 95 ? 14.241 -3.246 1.488 1.00 93.81 95 ILE A C 1
ATOM 700 O O . ILE A 1 95 ? 14.943 -2.246 1.363 1.00 93.81 95 ILE A O 1
ATOM 704 N N . PRO A 1 96 ? 14.641 -4.440 1.027 1.00 93.19 96 PRO A N 1
ATOM 705 C CA . PRO A 1 96 ? 15.851 -4.592 0.231 1.00 93.19 96 PRO A CA 1
ATOM 706 C C . PRO A 1 96 ? 15.682 -3.981 -1.168 1.00 93.19 96 PRO A C 1
ATOM 708 O O . PRO A 1 96 ? 14.689 -4.215 -1.857 1.00 93.19 96 PRO A O 1
ATOM 711 N N . ALA A 1 97 ? 16.693 -3.243 -1.628 1.00 91.81 97 ALA A N 1
ATOM 712 C CA . ALA A 1 97 ? 16.791 -2.843 -3.030 1.00 91.81 97 ALA A CA 1
ATOM 713 C C . ALA A 1 97 ? 17.106 -4.044 -3.946 1.00 91.81 97 ALA A C 1
ATOM 715 O O . ALA A 1 97 ? 17.616 -5.081 -3.515 1.00 91.81 97 ALA A O 1
ATOM 716 N N . ALA A 1 98 ? 16.813 -3.877 -5.235 1.00 94.31 98 ALA A N 1
ATOM 717 C CA . ALA A 1 98 ? 17.037 -4.824 -6.327 1.00 94.31 98 ALA A CA 1
ATOM 718 C C . ALA A 1 98 ? 16.447 -6.232 -6.102 1.00 94.31 98 ALA A C 1
ATOM 720 O O . ALA A 1 98 ? 16.855 -7.189 -6.758 1.00 94.31 98 ALA A O 1
ATOM 721 N N . THR A 1 99 ? 15.476 -6.358 -5.194 1.00 94.81 99 THR A N 1
ATOM 722 C CA . THR A 1 99 ? 14.846 -7.625 -4.811 1.00 94.81 99 THR A CA 1
ATOM 723 C C . THR A 1 99 ? 13.330 -7.485 -4.885 1.00 94.81 99 THR A C 1
ATOM 725 O O . THR A 1 99 ? 12.780 -6.462 -4.486 1.00 94.81 99 THR A O 1
ATOM 728 N N . MET A 1 100 ? 12.652 -8.502 -5.423 1.00 96.44 100 MET A N 1
ATOM 729 C CA . MET A 1 100 ? 11.190 -8.552 -5.446 1.00 96.44 100 MET A CA 1
ATOM 730 C C . MET A 1 100 ? 10.679 -9.010 -4.081 1.00 96.44 100 MET A C 1
ATOM 732 O O . MET A 1 100 ? 11.015 -10.116 -3.650 1.00 96.44 100 MET A O 1
ATOM 736 N N . VAL A 1 101 ? 9.841 -8.190 -3.453 1.00 96.88 101 VAL A N 1
ATOM 737 C CA . VAL A 1 101 ? 9.320 -8.408 -2.099 1.00 96.88 101 VAL A CA 1
ATOM 738 C C . VAL A 1 101 ? 7.799 -8.401 -2.063 1.00 96.88 101 VAL A C 1
ATOM 740 O O . VAL A 1 101 ? 7.149 -7.708 -2.848 1.00 96.88 101 VAL A O 1
ATOM 743 N N . ASP A 1 102 ? 7.230 -9.156 -1.126 1.00 97.75 102 ASP A N 1
ATOM 744 C CA . ASP A 1 102 ? 5.836 -9.026 -0.716 1.00 97.75 102 ASP A CA 1
ATOM 745 C C . ASP A 1 102 ? 5.741 -8.005 0.411 1.00 97.75 102 ASP A C 1
ATOM 747 O O . ASP A 1 102 ? 6.106 -8.287 1.549 1.00 97.75 102 ASP A O 1
ATOM 751 N N . TRP A 1 103 ? 5.220 -6.824 0.098 1.00 98.12 103 TRP A N 1
ATOM 752 C CA . TRP A 1 103 ? 4.947 -5.775 1.068 1.00 98.12 103 TRP A CA 1
ATOM 753 C C . TRP A 1 103 ? 3.470 -5.783 1.438 1.00 98.12 103 TRP A C 1
ATOM 755 O O . TRP A 1 103 ? 2.620 -5.492 0.599 1.00 98.12 103 TRP A O 1
ATOM 765 N N . LEU A 1 104 ? 3.154 -6.074 2.700 1.00 98.56 104 LEU A N 1
ATOM 766 C CA . LEU A 1 104 ? 1.801 -5.990 3.246 1.00 98.56 104 LEU A CA 1
ATOM 767 C C . LEU A 1 104 ? 1.715 -4.958 4.376 1.00 98.56 104 LEU A C 1
ATOM 769 O O . LEU A 1 104 ? 2.489 -4.994 5.328 1.00 98.56 104 LEU A O 1
ATOM 773 N N . LEU A 1 105 ? 0.729 -4.068 4.291 1.00 98.62 105 LEU A N 1
ATOM 774 C CA . LEU A 1 105 ? 0.342 -3.130 5.345 1.00 98.62 105 LEU A CA 1
ATOM 775 C C . LEU A 1 105 ? -1.035 -3.520 5.875 1.00 98.62 105 LEU A C 1
ATOM 777 O O . LEU A 1 105 ? -1.989 -3.579 5.106 1.00 98.62 105 LEU A O 1
ATOM 781 N N . SER A 1 106 ? -1.154 -3.730 7.182 1.00 98.50 106 SER A N 1
ATOM 782 C CA . SER A 1 106 ? -2.416 -4.027 7.860 1.00 98.50 106 SER A CA 1
ATOM 783 C C . SER A 1 106 ? -2.719 -2.973 8.913 1.00 98.50 106 SER A C 1
ATOM 785 O O . SER A 1 106 ? -1.857 -2.637 9.722 1.00 98.50 106 SER A O 1
ATOM 787 N N . ILE A 1 107 ? -3.956 -2.487 8.943 1.00 98.38 107 ILE A N 1
ATOM 788 C CA . ILE A 1 107 ? -4.412 -1.469 9.890 1.00 98.38 107 ILE A CA 1
ATOM 789 C C . ILE A 1 107 ? -5.746 -1.898 10.484 1.00 98.38 107 ILE A C 1
ATOM 791 O O . ILE A 1 107 ? -6.649 -2.302 9.751 1.00 98.38 107 ILE A O 1
ATOM 795 N N . ASP A 1 108 ? -5.869 -1.758 11.799 1.00 97.88 108 ASP A N 1
ATOM 796 C CA . ASP A 1 108 ? -7.116 -1.939 12.532 1.00 97.88 108 ASP A CA 1
ATOM 797 C C . ASP A 1 108 ? -7.233 -0.851 13.604 1.00 97.88 108 ASP A C 1
ATOM 799 O O . ASP A 1 108 ? -6.487 -0.835 14.587 1.00 97.88 108 ASP A O 1
ATOM 803 N N . LEU A 1 109 ? -8.158 0.088 13.396 1.00 97.12 109 LEU A N 1
ATOM 804 C CA . LEU A 1 109 ? -8.367 1.204 14.315 1.00 97.12 109 LEU A CA 1
ATOM 805 C C . LEU A 1 109 ? -9.019 0.786 15.637 1.00 97.12 109 LEU A C 1
ATOM 807 O O . LEU A 1 109 ? -8.784 1.437 16.655 1.00 97.12 109 LEU A O 1
ATOM 811 N N . ALA A 1 110 ? -9.813 -0.287 15.639 1.00 96.81 110 ALA A N 1
ATOM 812 C CA . ALA A 1 110 ? -10.472 -0.784 16.841 1.00 96.81 110 ALA A CA 1
ATOM 813 C C . ALA A 1 110 ? -9.507 -1.591 17.716 1.00 96.81 110 ALA A C 1
ATOM 815 O O . ALA A 1 110 ? -9.478 -1.408 18.932 1.00 96.81 110 ALA A O 1
ATOM 816 N N . ALA A 1 111 ? -8.682 -2.436 17.093 1.00 97.44 111 ALA A N 1
ATOM 817 C CA . ALA A 1 111 ? -7.616 -3.169 17.772 1.00 97.44 111 ALA A CA 1
ATOM 818 C C . ALA A 1 111 ? -6.375 -2.303 18.063 1.00 97.44 111 ALA A C 1
ATOM 820 O O . ALA A 1 111 ? -5.509 -2.721 18.830 1.00 97.44 111 ALA A O 1
ATOM 821 N N . GLY A 1 112 ? -6.287 -1.107 17.473 1.00 97.44 112 GLY A N 1
ATOM 822 C CA . GLY A 1 112 ? -5.269 -0.110 17.791 1.00 97.44 112 GLY A CA 1
ATOM 823 C C . GLY A 1 112 ? -3.889 -0.429 17.226 1.00 97.44 112 GLY A C 1
ATOM 824 O O . GLY A 1 112 ? -2.894 -0.191 17.912 1.00 97.44 112 GLY A O 1
ATOM 825 N N . TYR A 1 113 ? -3.810 -0.990 16.011 1.00 98.25 113 TYR A N 1
ATOM 826 C CA . TYR A 1 113 ? -2.525 -1.304 15.386 1.00 98.25 113 TYR A CA 1
ATOM 827 C C . TYR A 1 113 ? -2.404 -0.893 13.916 1.00 98.25 113 TYR A C 1
ATOM 829 O O . TYR A 1 113 ? -3.365 -0.882 13.144 1.00 98.25 113 TYR A O 1
ATOM 837 N N . MET A 1 114 ? -1.160 -0.625 13.524 1.00 98.44 114 MET A N 1
ATOM 838 C CA . MET A 1 114 ? -0.684 -0.573 12.146 1.00 98.44 114 MET A CA 1
ATOM 839 C C . MET A 1 114 ? 0.570 -1.439 12.061 1.00 98.44 114 MET A C 1
ATOM 841 O O . MET A 1 114 ? 1.545 -1.196 12.768 1.00 98.44 114 MET A O 1
ATOM 845 N N . ARG A 1 115 ? 0.536 -2.448 11.194 1.00 98.38 115 ARG A N 1
ATOM 846 C CA . ARG A 1 115 ? 1.603 -3.435 11.033 1.00 98.38 115 ARG A CA 1
ATOM 847 C C . ARG A 1 115 ? 2.063 -3.510 9.596 1.00 98.38 115 ARG A C 1
ATOM 849 O O . ARG A 1 115 ? 1.236 -3.542 8.686 1.00 98.38 115 ARG A O 1
ATOM 856 N N . THR A 1 116 ? 3.372 -3.593 9.411 1.00 98.38 116 THR A N 1
ATOM 857 C CA . THR A 1 116 ? 3.994 -3.787 8.102 1.00 98.38 116 THR A CA 1
ATOM 858 C C . THR A 1 116 ? 4.754 -5.099 8.092 1.00 98.38 116 THR A C 1
ATOM 860 O O . THR A 1 116 ? 5.546 -5.370 8.995 1.00 98.38 116 THR A O 1
ATOM 863 N N . PHE A 1 117 ? 4.520 -5.898 7.057 1.00 98.31 117 PHE A N 1
ATOM 864 C CA . PHE A 1 117 ? 5.166 -7.181 6.837 1.00 98.31 117 PHE A CA 1
ATOM 865 C C . PHE A 1 117 ? 5.883 -7.175 5.498 1.00 98.31 117 PHE A C 1
ATOM 867 O O . PHE A 1 117 ? 5.297 -6.743 4.505 1.00 98.31 117 PHE A O 1
ATOM 874 N N . ILE A 1 118 ? 7.107 -7.698 5.482 1.00 97.31 118 ILE A N 1
ATOM 875 C CA . ILE A 1 118 ? 7.923 -7.882 4.279 1.00 97.31 118 ILE A CA 1
ATOM 876 C C . ILE A 1 118 ? 8.280 -9.357 4.169 1.00 97.31 118 ILE A C 1
ATOM 878 O O . ILE A 1 118 ? 8.808 -9.935 5.119 1.00 97.31 118 ILE A O 1
ATOM 882 N N . ASP A 1 119 ? 7.915 -9.978 3.046 1.00 96.38 119 ASP A N 1
ATOM 883 C CA . ASP A 1 119 ? 8.067 -11.419 2.800 1.00 96.38 119 ASP A CA 1
ATOM 884 C C . ASP A 1 119 ? 7.527 -12.273 3.970 1.00 96.38 119 ASP A C 1
ATOM 886 O O . ASP A 1 119 ? 8.122 -13.256 4.408 1.00 96.38 119 ASP A O 1
ATOM 890 N N . GLY A 1 120 ? 6.385 -11.844 4.525 1.00 95.31 120 GLY A N 1
ATOM 891 C CA . GLY A 1 120 ? 5.701 -12.487 5.654 1.00 95.31 120 GLY A CA 1
ATOM 892 C C . GLY A 1 120 ? 6.290 -12.193 7.040 1.00 95.31 120 GLY A C 1
ATOM 893 O O . GLY A 1 120 ? 5.679 -12.556 8.043 1.00 95.31 120 GLY A O 1
ATOM 894 N N . SER A 1 121 ? 7.429 -11.504 7.129 1.00 96.06 121 SER A N 1
ATOM 895 C CA . SER A 1 121 ? 8.062 -11.138 8.402 1.00 96.06 121 SER A CA 1
ATOM 896 C C . SER A 1 121 ? 7.572 -9.776 8.885 1.00 96.06 121 SER A C 1
ATOM 898 O O . SER A 1 121 ? 7.546 -8.823 8.113 1.00 96.06 121 SER A O 1
ATOM 900 N N . LEU A 1 122 ? 7.197 -9.658 10.162 1.00 96.69 122 LEU A N 1
ATOM 901 C CA . LEU A 1 122 ? 6.787 -8.384 10.766 1.00 96.69 122 LEU A CA 1
ATOM 902 C C . LEU A 1 122 ? 8.003 -7.458 10.921 1.00 96.69 122 LEU A C 1
ATOM 904 O O . LEU A 1 122 ? 8.924 -7.782 11.667 1.00 96.69 122 LEU A O 1
ATOM 908 N N . VAL A 1 123 ? 7.996 -6.311 10.235 1.00 96.06 123 VAL A N 1
ATOM 909 C CA . VAL A 1 123 ? 9.114 -5.344 10.240 1.00 96.06 123 VAL A CA 1
ATOM 910 C C . VAL A 1 123 ? 8.797 -4.037 10.967 1.00 96.06 123 VAL A C 1
ATOM 912 O O . VAL A 1 123 ? 9.709 -3.313 11.360 1.00 96.06 123 VAL A O 1
ATOM 915 N N . ASP A 1 124 ? 7.514 -3.720 11.145 1.00 96.62 124 ASP A N 1
ATOM 916 C CA . ASP A 1 124 ? 7.052 -2.547 11.887 1.00 96.62 124 ASP A CA 1
ATOM 917 C C . ASP A 1 124 ? 5.715 -2.873 12.561 1.00 96.62 124 ASP A C 1
ATOM 919 O O . ASP A 1 124 ? 4.789 -3.337 11.894 1.00 96.62 124 ASP A O 1
ATOM 923 N N . ASP A 1 125 ? 5.616 -2.640 13.870 1.00 97.25 125 ASP A N 1
ATOM 924 C CA . ASP A 1 125 ? 4.394 -2.823 14.663 1.00 97.25 125 ASP A CA 1
ATOM 925 C C . ASP A 1 125 ? 4.153 -1.564 15.493 1.00 97.25 125 ASP A C 1
ATOM 927 O O . ASP A 1 125 ? 4.933 -1.218 16.386 1.00 97.25 125 ASP A O 1
ATOM 931 N N . ARG A 1 126 ? 3.096 -0.831 15.150 1.00 97.62 126 ARG A N 1
ATOM 932 C CA . ARG A 1 126 ? 2.742 0.441 15.775 1.00 97.62 126 ARG A CA 1
ATOM 933 C C . ARG A 1 126 ? 1.422 0.291 16.487 1.00 97.62 126 ARG A C 1
ATOM 935 O O . ARG A 1 126 ? 0.416 -0.003 15.850 1.00 97.62 126 ARG A O 1
ATOM 942 N N . SER A 1 127 ? 1.428 0.563 17.784 1.00 97.38 127 SER A N 1
ATOM 943 C CA . SER A 1 127 ? 0.223 0.642 18.598 1.00 97.38 127 SER A CA 1
ATOM 944 C C . SER A 1 127 ? -0.253 2.085 18.751 1.00 97.38 127 SER A C 1
ATOM 946 O O . SER A 1 127 ? 0.543 3.027 18.768 1.00 97.38 127 SER A O 1
ATOM 948 N N . PHE A 1 128 ? -1.566 2.265 18.850 1.00 97.00 128 PHE A N 1
ATOM 949 C CA . PHE A 1 128 ? -2.209 3.557 19.078 1.00 97.00 128 PHE A CA 1
ATOM 950 C C . PHE A 1 128 ? -3.624 3.366 19.633 1.00 97.00 128 PHE A C 1
ATOM 952 O O . PHE A 1 128 ? -4.182 2.271 19.607 1.00 97.00 128 PHE A O 1
ATOM 959 N N . THR A 1 129 ? -4.235 4.463 20.075 1.00 96.62 129 THR A N 1
ATOM 960 C CA . THR A 1 129 ? -5.650 4.508 20.463 1.00 96.62 129 THR A CA 1
ATOM 961 C C . THR A 1 129 ? -6.393 5.433 19.511 1.00 96.62 129 THR A C 1
ATOM 963 O O . THR A 1 129 ? -5.970 6.569 19.318 1.00 96.62 129 THR A O 1
ATOM 966 N N . SER A 1 130 ? -7.502 4.966 18.938 1.00 95.56 130 SER A N 1
ATOM 967 C CA . SER A 1 130 ? -8.324 5.735 17.999 1.00 95.56 130 SER A CA 1
ATOM 968 C C . SER A 1 130 ? -9.730 5.955 18.552 1.00 95.56 130 SER A C 1
ATOM 970 O O . SER A 1 130 ? -10.374 5.014 19.019 1.00 95.56 130 SER A O 1
ATOM 972 N N . VAL A 1 131 ? -10.209 7.201 18.497 1.00 94.31 131 VAL A N 1
ATOM 973 C CA . VAL A 1 131 ? -11.579 7.582 18.867 1.00 94.31 131 VAL A CA 1
ATOM 974 C C . VAL A 1 131 ? -12.009 8.713 17.921 1.00 94.31 131 VAL A C 1
ATOM 976 O O . VAL A 1 131 ? -11.621 9.859 18.148 1.00 94.31 131 VAL A O 1
ATOM 979 N N . PRO A 1 132 ? -12.806 8.436 16.870 1.00 91.75 132 PRO A N 1
ATOM 980 C CA . PRO A 1 132 ? -13.554 7.206 16.590 1.00 91.75 132 PRO A CA 1
ATOM 981 C C . PRO A 1 132 ? -12.698 6.124 15.925 1.00 91.75 132 PRO A C 1
ATOM 983 O O . PRO A 1 132 ? -11.812 6.443 15.145 1.00 91.75 132 PRO A O 1
ATOM 986 N N . GLN A 1 133 ? -13.054 4.853 16.126 1.00 94.50 133 GLN A N 1
ATOM 987 C CA . GLN A 1 133 ? -12.380 3.676 15.547 1.00 94.50 133 GLN A CA 1
ATOM 988 C C . GLN A 1 133 ? -12.697 3.447 14.055 1.00 94.50 133 GLN A C 1
ATOM 990 O O . GLN A 1 133 ? -12.778 2.316 13.588 1.00 94.50 133 GLN A O 1
ATOM 995 N N . THR A 1 134 ? -12.924 4.515 13.296 1.00 93.25 134 THR A N 1
ATOM 996 C CA . THR A 1 134 ? -13.237 4.460 11.866 1.00 93.25 134 THR A CA 1
ATOM 997 C C . THR A 1 134 ? -12.374 5.447 11.099 1.00 93.25 134 THR A C 1
ATOM 999 O O . THR A 1 134 ? -11.861 6.420 11.654 1.00 93.25 134 THR A O 1
ATOM 1002 N N . PHE A 1 135 ? -12.217 5.202 9.801 1.00 92.00 135 PHE A N 1
ATOM 1003 C CA . PHE A 1 135 ? -11.658 6.192 8.888 1.00 92.00 135 PHE A CA 1
ATOM 1004 C C . PHE A 1 135 ? -12.738 7.171 8.432 1.00 92.00 135 PHE A C 1
ATOM 1006 O O . PHE A 1 135 ? -13.934 6.868 8.457 1.00 92.00 135 PHE A O 1
ATOM 1013 N N . GLN A 1 136 ? -12.314 8.337 7.949 1.00 90.38 136 GLN A N 1
ATOM 1014 C CA . GLN A 1 136 ? -13.224 9.262 7.280 1.00 90.38 136 GLN A CA 1
ATOM 1015 C C . GLN A 1 136 ? -13.860 8.607 6.053 1.00 90.38 136 GLN A C 1
ATOM 1017 O O . GLN A 1 136 ? -13.187 7.974 5.238 1.00 90.38 136 GLN A O 1
ATOM 1022 N N . THR A 1 137 ? -15.169 8.796 5.900 1.00 89.38 137 THR A N 1
ATOM 1023 C CA . THR A 1 137 ? -15.894 8.370 4.699 1.00 89.38 137 THR A CA 1
ATOM 1024 C C . THR A 1 137 ? -15.483 9.206 3.491 1.00 89.38 137 THR A C 1
ATOM 1026 O O . THR A 1 137 ? -14.952 10.308 3.635 1.00 89.38 137 THR A O 1
ATOM 1029 N N . ASN A 1 138 ? -15.804 8.731 2.290 1.00 86.88 138 ASN A N 1
ATOM 1030 C CA . ASN A 1 138 ? -15.562 9.466 1.048 1.00 86.88 138 ASN A CA 1
ATOM 1031 C C . ASN A 1 138 ? -14.083 9.731 0.743 1.00 86.88 138 ASN A C 1
ATOM 1033 O O . ASN A 1 138 ? -13.725 10.728 0.114 1.00 86.88 138 ASN A O 1
ATOM 1037 N N . ARG A 1 139 ? -13.226 8.807 1.179 1.00 90.31 139 ARG A N 1
ATOM 1038 C CA . ARG A 1 139 ? -11.793 8.815 0.902 1.00 90.31 139 ARG A CA 1
ATOM 1039 C C . ARG A 1 139 ? -11.448 7.829 -0.206 1.00 90.31 139 ARG A C 1
ATOM 1041 O O . ARG A 1 139 ? -12.108 6.804 -0.397 1.00 90.31 139 ARG A O 1
ATOM 1048 N N . GLN A 1 140 ? -10.427 8.193 -0.965 1.00 92.94 140 GLN A N 1
ATOM 1049 C CA . GLN A 1 140 ? -9.922 7.414 -2.083 1.00 92.94 140 GLN A CA 1
ATOM 1050 C C . GLN A 1 140 ? -8.750 6.579 -1.599 1.00 92.94 140 GLN A C 1
ATOM 1052 O O . GLN A 1 140 ? -7.896 7.076 -0.866 1.00 92.94 140 GLN A O 1
ATOM 1057 N N . PHE A 1 141 ? -8.727 5.324 -2.021 1.00 94.44 141 PHE A N 1
ATOM 1058 C CA . PHE A 1 141 ? -7.562 4.471 -1.884 1.00 94.44 141 PHE A CA 1
ATOM 1059 C C . PHE A 1 141 ? -6.649 4.705 -3.079 1.00 94.44 141 PHE A C 1
ATOM 1061 O O . PHE A 1 141 ? -7.127 4.880 -4.202 1.00 94.44 141 PHE A O 1
ATOM 1068 N N . SER A 1 142 ? -5.348 4.681 -2.840 1.00 95.00 142 SER A N 1
ATOM 1069 C CA . SER A 1 142 ? -4.363 4.853 -3.896 1.00 95.00 142 SER A CA 1
ATOM 1070 C C . SER A 1 142 ? -3.145 3.975 -3.705 1.00 95.00 142 SER A C 1
ATOM 1072 O O . SER A 1 142 ? -2.752 3.636 -2.585 1.00 95.00 142 SER A O 1
ATOM 1074 N N . PHE A 1 143 ? -2.537 3.659 -4.840 1.00 96.81 143 PHE A N 1
ATOM 1075 C CA . PHE A 1 143 ? -1.220 3.070 -4.929 1.00 96.81 143 PHE A CA 1
ATOM 1076 C C . PHE A 1 143 ? -0.287 4.044 -5.633 1.00 96.81 143 PHE A C 1
ATOM 1078 O O . PHE A 1 143 ? -0.673 4.677 -6.619 1.00 96.81 143 PHE A O 1
ATOM 1085 N N . LEU A 1 144 ? 0.959 4.096 -5.166 1.00 95.94 144 LEU A N 1
ATOM 1086 C CA . LEU A 1 144 ? 2.051 4.816 -5.822 1.00 95.94 144 LEU A CA 1
ATOM 1087 C C . LEU A 1 144 ? 1.857 6.341 -5.877 1.00 95.94 144 LEU A C 1
ATOM 1089 O O . LEU A 1 144 ? 2.470 7.017 -6.691 1.00 95.94 144 LEU A O 1
ATOM 1093 N N . CYS A 1 145 ? 0.982 6.900 -5.041 1.00 93.38 145 CYS A N 1
ATOM 1094 C CA . CYS A 1 145 ? 0.819 8.340 -4.867 1.00 93.38 145 CYS A CA 1
ATOM 1095 C C . CYS A 1 145 ? 0.162 8.642 -3.516 1.00 93.38 145 CYS A C 1
ATOM 1097 O O . CYS A 1 145 ? -0.550 7.805 -2.957 1.00 93.38 145 CYS A O 1
ATOM 1099 N N . ALA A 1 146 ? 0.371 9.844 -2.978 1.00 86.12 146 ALA A N 1
ATOM 1100 C CA . ALA A 1 146 ? -0.328 10.297 -1.769 1.00 86.12 146 ALA A CA 1
ATOM 1101 C C . ALA A 1 146 ? -1.715 10.905 -2.055 1.00 86.12 146 ALA A C 1
ATOM 1103 O O . ALA A 1 146 ? -2.552 11.009 -1.156 1.00 86.12 146 ALA A O 1
ATOM 1104 N N . ASN A 1 147 ? -1.935 11.380 -3.281 1.00 81.69 147 ASN A N 1
ATOM 1105 C CA . ASN A 1 147 ? -3.157 12.044 -3.723 1.00 81.69 147 ASN A CA 1
ATOM 1106 C C . ASN A 1 147 ? -3.243 12.057 -5.262 1.00 81.69 147 ASN A C 1
ATOM 1108 O O . ASN A 1 147 ? -2.335 11.603 -5.959 1.00 81.69 147 ASN A O 1
ATOM 1112 N N . SER A 1 148 ? -4.315 12.646 -5.794 1.00 78.50 148 SER A N 1
ATOM 11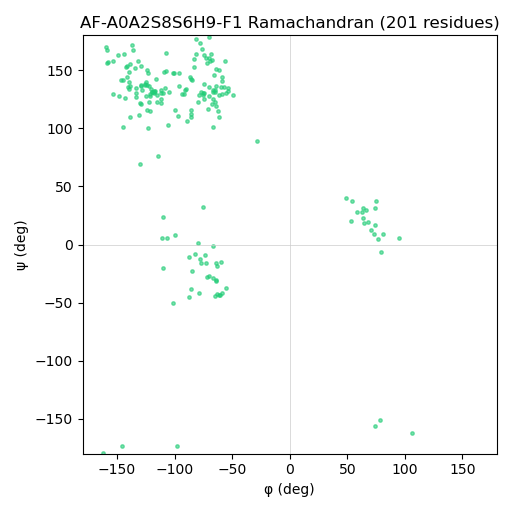13 C CA . SER A 1 148 ? -4.570 12.747 -7.235 1.00 78.50 148 SER A CA 1
ATOM 1114 C C . SER A 1 148 ? -3.583 13.629 -8.017 1.00 78.50 148 SER A C 1
ATOM 1116 O O . SER A 1 148 ? -3.746 13.766 -9.223 1.00 78.50 148 SER A O 1
ATOM 1118 N N . THR A 1 149 ? -2.593 14.263 -7.374 1.00 74.19 149 THR A N 1
ATOM 1119 C CA . THR A 1 149 ? -1.594 15.127 -8.033 1.00 74.19 149 THR A CA 1
ATOM 1120 C C . THR A 1 149 ? -0.194 14.504 -8.058 1.00 74.19 149 THR A C 1
ATOM 1122 O O . THR A 1 149 ? 0.790 15.233 -8.143 1.00 74.19 149 THR A O 1
ATOM 1125 N N . ALA A 1 150 ? -0.087 13.172 -7.970 1.00 69.44 150 ALA A N 1
ATOM 1126 C CA . ALA A 1 150 ? 1.163 12.412 -8.126 1.00 69.44 150 ALA A CA 1
ATOM 1127 C C . ALA A 1 150 ? 2.266 12.684 -7.075 1.00 69.44 150 ALA A C 1
ATOM 1129 O O . ALA A 1 150 ? 3.446 12.426 -7.329 1.00 69.44 150 ALA A O 1
ATOM 1130 N N . LEU A 1 151 ? 1.925 13.188 -5.882 1.00 70.06 151 LEU A N 1
ATOM 1131 C CA . LEU A 1 151 ? 2.934 13.451 -4.851 1.00 70.06 151 LEU A CA 1
ATOM 1132 C C . LEU A 1 151 ? 3.591 12.142 -4.375 1.00 70.06 151 LEU A C 1
ATOM 1134 O O . LEU A 1 151 ? 2.897 11.252 -3.876 1.00 70.06 151 LEU A O 1
ATOM 1138 N N . GLY A 1 152 ? 4.923 12.073 -4.495 1.00 70.81 152 GLY A N 1
ATOM 1139 C CA . GLY A 1 152 ? 5.736 10.937 -4.051 1.00 70.81 152 GLY A CA 1
ATOM 1140 C C . GLY A 1 152 ? 5.620 9.699 -4.942 1.00 70.81 152 GLY A C 1
ATOM 1141 O O . GLY A 1 152 ? 5.675 8.597 -4.414 1.00 70.81 152 GLY A O 1
ATOM 1142 N N . THR A 1 153 ? 5.398 9.861 -6.250 1.00 81.94 153 THR A N 1
ATOM 1143 C CA . THR A 1 153 ? 5.229 8.727 -7.176 1.00 81.94 153 THR A CA 1
ATOM 1144 C C . THR A 1 153 ? 6.561 8.028 -7.470 1.00 81.94 153 THR A C 1
ATOM 1146 O O . THR A 1 153 ? 7.469 8.698 -7.965 1.00 81.94 153 THR A O 1
ATOM 1149 N N . PRO A 1 154 ? 6.670 6.704 -7.252 1.00 81.19 154 PRO A N 1
ATOM 1150 C CA . PRO A 1 154 ? 7.838 5.926 -7.635 1.00 81.19 154 PRO A CA 1
ATOM 1151 C C . PRO A 1 154 ? 8.149 5.965 -9.126 1.00 81.19 154 PRO A C 1
ATOM 1153 O O . PRO A 1 154 ? 7.298 5.666 -9.975 1.00 81.19 154 PRO A O 1
ATOM 1156 N N . ALA A 1 155 ? 9.405 6.271 -9.440 1.00 78.56 155 ALA A N 1
ATOM 1157 C CA . ALA A 1 155 ? 9.950 6.113 -10.779 1.00 78.56 155 ALA A CA 1
ATOM 1158 C C . ALA A 1 155 ? 10.632 4.743 -10.902 1.00 78.56 155 ALA A C 1
ATOM 1160 O O . ALA A 1 155 ? 11.498 4.400 -10.103 1.00 78.56 155 ALA A O 1
ATOM 1161 N N . SER A 1 156 ? 10.300 3.983 -11.947 1.00 89.12 156 SER A N 1
ATOM 1162 C CA . SER A 1 156 ? 10.913 2.686 -12.269 1.00 89.12 156 SER A CA 1
ATOM 1163 C C . SER A 1 156 ? 10.642 1.557 -11.268 1.00 89.12 156 SER A C 1
ATOM 1165 O O . SER A 1 156 ? 11.461 0.650 -11.133 1.00 89.12 156 SER A O 1
ATOM 1167 N N . LEU A 1 157 ? 9.500 1.569 -10.576 1.00 93.94 157 LEU A N 1
ATOM 1168 C CA . LEU A 1 157 ? 9.106 0.443 -9.730 1.00 93.94 157 LEU A CA 1
ATOM 1169 C C . LEU A 1 157 ? 8.614 -0.709 -10.613 1.00 93.94 157 LEU A C 1
ATOM 1171 O O . LEU A 1 157 ? 7.741 -0.496 -11.456 1.00 93.94 157 LEU A O 1
ATOM 1175 N N . VAL A 1 158 ? 9.146 -1.917 -10.420 1.00 96.38 158 VAL A N 1
ATOM 1176 C CA . VAL A 1 158 ? 8.649 -3.123 -11.103 1.00 96.38 158 VAL A CA 1
ATOM 1177 C C . VAL A 1 158 ? 7.595 -3.777 -10.222 1.00 96.38 158 VAL A C 1
ATOM 1179 O O . VAL A 1 158 ? 7.829 -3.990 -9.035 1.00 96.38 158 VAL A O 1
ATOM 1182 N N . ILE A 1 159 ? 6.431 -4.086 -10.786 1.00 97.50 159 ILE A N 1
ATOM 1183 C CA . ILE A 1 159 ? 5.253 -4.514 -10.030 1.00 97.50 159 ILE A CA 1
ATOM 1184 C C . ILE A 1 159 ? 4.642 -5.742 -10.690 1.00 97.50 159 ILE A C 1
ATOM 1186 O O . ILE A 1 159 ? 4.313 -5.712 -11.873 1.00 97.50 159 ILE A O 1
ATOM 1190 N N . GLU A 1 160 ? 4.445 -6.808 -9.916 1.00 97.94 160 GLU A N 1
ATOM 1191 C CA . GLU A 1 160 ? 3.628 -7.953 -10.339 1.00 97.94 160 GLU A CA 1
ATOM 1192 C C . GLU A 1 160 ? 2.156 -7.723 -9.999 1.00 97.94 160 GLU A C 1
ATOM 1194 O O . GLU A 1 160 ? 1.268 -7.959 -10.821 1.00 97.94 160 GLU A O 1
ATOM 1199 N N . HIS A 1 161 ? 1.882 -7.247 -8.781 1.00 97.88 161 HIS A N 1
ATOM 1200 C CA . HIS A 1 161 ? 0.531 -6.874 -8.387 1.00 97.88 161 HIS A CA 1
ATOM 1201 C C . HIS A 1 161 ? 0.480 -5.891 -7.218 1.00 97.88 161 HIS A C 1
ATOM 1203 O O . HIS A 1 161 ? 1.370 -5.841 -6.371 1.00 97.88 161 HIS A O 1
ATOM 1209 N N . LEU A 1 162 ? -0.635 -5.170 -7.144 1.00 98.44 162 LEU A N 1
ATOM 1210 C CA . LEU A 1 162 ? -1.060 -4.335 -6.028 1.00 98.44 162 LEU A CA 1
ATOM 1211 C C . LEU A 1 162 ? -2.495 -4.708 -5.671 1.00 98.44 162 LEU A C 1
ATOM 1213 O O . LEU A 1 162 ? -3.334 -4.879 -6.556 1.00 98.44 162 LEU A O 1
ATOM 1217 N N . LYS A 1 163 ? -2.792 -4.838 -4.384 1.00 98.25 163 LYS A N 1
ATOM 1218 C CA . LYS A 1 163 ? -4.104 -5.238 -3.879 1.00 98.25 163 LYS A CA 1
ATOM 1219 C C . LYS A 1 163 ? -4.475 -4.419 -2.655 1.00 98.25 163 LYS A C 1
ATOM 1221 O O . LYS A 1 163 ? -3.613 -4.022 -1.872 1.00 98.25 163 LYS A O 1
ATOM 1226 N N . VAL A 1 164 ? -5.767 -4.187 -2.479 1.00 97.25 164 VAL A N 1
ATOM 1227 C CA . VAL A 1 164 ? -6.299 -3.579 -1.260 1.00 97.25 164 VAL A CA 1
ATOM 1228 C C . VAL A 1 164 ? -7.604 -4.241 -0.862 1.00 97.25 164 VAL A C 1
ATOM 1230 O O . VAL A 1 164 ? -8.484 -4.452 -1.695 1.00 97.25 164 VAL A O 1
ATOM 1233 N N . TRP A 1 165 ? -7.729 -4.535 0.425 1.00 96.31 165 TRP A N 1
ATOM 1234 C CA . TRP A 1 165 ? -8.949 -4.968 1.082 1.00 96.31 165 TRP A CA 1
ATOM 1235 C C . TRP A 1 165 ? -9.414 -3.849 1.987 1.00 96.31 165 TRP A C 1
ATOM 1237 O O . TRP A 1 165 ? -8.654 -3.294 2.785 1.00 96.31 165 TRP A O 1
ATOM 1247 N N . LYS A 1 166 ? -10.688 -3.532 1.840 1.00 92.25 166 LYS A N 1
ATOM 1248 C CA . LYS A 1 166 ? -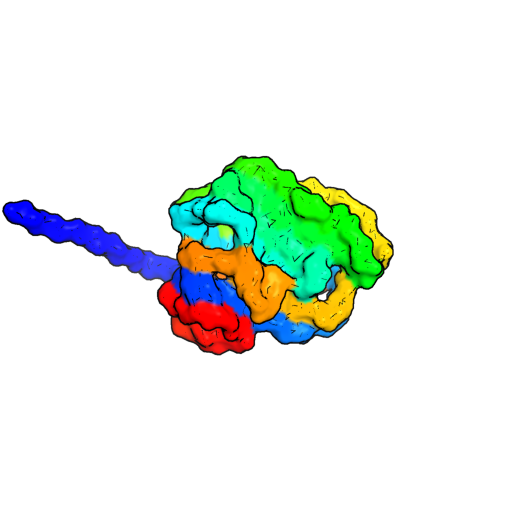11.398 -2.616 2.708 1.00 92.25 166 LYS A CA 1
ATOM 1249 C C . LYS A 1 166 ? -12.215 -3.449 3.685 1.00 92.25 166 LYS A C 1
ATOM 1251 O O . LYS A 1 166 ? -12.683 -4.525 3.325 1.00 92.25 166 LYS A O 1
ATOM 1256 N N . ASP A 1 167 ? -12.376 -2.936 4.895 1.00 92.19 167 ASP A N 1
ATOM 1257 C CA . ASP A 1 167 ? -13.143 -3.576 5.955 1.00 92.19 167 ASP A CA 1
ATOM 1258 C C . ASP A 1 167 ? -12.549 -4.928 6.384 1.00 92.19 167 ASP A C 1
ATOM 1260 O O . ASP A 1 167 ? -13.250 -5.851 6.794 1.00 92.19 167 ASP A O 1
ATOM 1264 N N . THR A 1 168 ? -11.229 -5.083 6.234 1.00 94.75 168 THR A N 1
ATOM 1265 C CA . THR A 1 168 ? -10.503 -6.298 6.612 1.00 94.75 168 THR A CA 1
ATOM 1266 C C . THR A 1 168 ? -9.048 -5.980 6.942 1.00 94.75 168 THR A C 1
ATOM 1268 O O . THR A 1 168 ? -8.345 -5.347 6.151 1.00 94.75 168 THR A O 1
ATOM 1271 N N . ALA A 1 169 ? -8.586 -6.462 8.094 1.00 95.75 169 ALA A N 1
ATOM 1272 C CA . ALA A 1 169 ? -7.197 -6.386 8.530 1.00 95.75 169 ALA A CA 1
ATOM 1273 C C . ALA A 1 169 ? -6.539 -7.781 8.492 1.00 95.75 169 ALA A C 1
ATOM 1275 O O . ALA A 1 169 ? -7.198 -8.796 8.714 1.00 95.75 169 ALA A O 1
ATOM 1276 N N . ALA A 1 170 ? -5.236 -7.823 8.230 1.00 96.31 170 ALA A N 1
ATOM 1277 C CA . ALA A 1 170 ? -4.394 -9.013 8.150 1.00 96.31 170 ALA A CA 1
ATOM 1278 C C . ALA A 1 170 ? -3.349 -9.009 9.288 1.00 96.31 170 ALA A C 1
ATOM 1280 O O . ALA A 1 170 ? -2.168 -8.730 9.056 1.00 96.31 170 ALA A O 1
ATOM 1281 N N . PRO A 1 171 ? -3.744 -9.319 10.540 1.00 94.88 171 PRO A N 1
ATOM 1282 C CA . PRO A 1 171 ? -2.900 -9.127 11.726 1.00 94.88 171 PRO A CA 1
ATOM 1283 C C . PRO A 1 171 ? -1.626 -9.979 11.751 1.00 94.88 171 PRO A C 1
ATOM 1285 O O . PRO A 1 171 ? -0.745 -9.706 12.567 1.00 94.88 171 PRO A O 1
ATOM 1288 N N . THR A 1 172 ? -1.551 -11.011 10.908 1.00 95.44 172 THR A N 1
ATOM 1289 C CA . THR A 1 172 ? -0.471 -12.006 10.846 1.00 95.44 172 THR A CA 1
ATOM 1290 C C . THR A 1 172 ? 0.377 -11.906 9.578 1.00 95.44 172 THR A C 1
ATOM 1292 O O . THR A 1 172 ? 1.212 -12.773 9.346 1.00 95.44 172 THR A O 1
ATOM 1295 N N . GLY A 1 173 ? 0.153 -10.900 8.726 1.00 93.88 173 GLY A N 1
ATOM 1296 C CA . GLY A 1 173 ? 0.879 -10.771 7.458 1.00 93.88 173 GLY A CA 1
ATOM 1297 C C . GLY A 1 173 ? 0.404 -11.720 6.356 1.00 93.88 173 GLY A C 1
ATOM 1298 O O . GLY A 1 173 ? 0.985 -11.749 5.273 1.00 93.88 173 GLY A O 1
ATOM 1299 N N . VAL A 1 174 ? -0.661 -12.485 6.608 1.00 95.44 174 VAL A N 1
ATOM 1300 C CA . VAL A 1 174 ? -1.292 -13.357 5.615 1.00 95.44 174 VAL A CA 1
ATOM 1301 C C . VAL A 1 174 ? -2.380 -12.583 4.882 1.00 95.44 174 VAL A C 1
ATOM 1303 O O . VAL A 1 174 ? -3.197 -11.905 5.498 1.00 95.44 174 VAL A O 1
ATOM 1306 N N . GLU A 1 175 ? -2.388 -12.699 3.557 1.00 94.88 175 GLU A N 1
ATOM 1307 C CA . GLU A 1 175 ? -3.397 -12.078 2.700 1.00 94.88 175 GLU A CA 1
ATOM 1308 C C . GLU A 1 175 ? -4.824 -12.453 3.150 1.00 94.88 175 GLU A C 1
ATOM 1310 O O . GLU A 1 175 ? -5.082 -13.632 3.413 1.00 94.88 175 GLU A O 1
ATOM 1315 N N . PRO A 1 176 ? -5.764 -11.490 3.236 1.00 96.94 176 PRO A N 1
ATOM 1316 C CA . PRO A 1 176 ? -7.146 -11.812 3.552 1.00 96.94 176 PRO A CA 1
ATOM 1317 C C . PRO A 1 176 ? -7.767 -12.775 2.535 1.00 96.94 176 PRO A C 1
ATOM 1319 O O . PRO A 1 176 ? -7.585 -12.629 1.329 1.00 96.94 176 PRO A O 1
ATOM 1322 N N . VAL A 1 177 ? -8.567 -13.727 3.022 1.00 94.50 177 VAL A N 1
ATOM 1323 C CA . VAL A 1 177 ? -9.290 -14.695 2.173 1.00 94.50 177 VAL A CA 1
ATOM 1324 C C . VAL A 1 177 ? -10.468 -14.075 1.413 1.00 94.50 177 VAL A C 1
ATOM 1326 O O . VAL A 1 177 ? -11.002 -14.683 0.488 1.00 94.50 177 VAL A O 1
ATOM 1329 N N . THR A 1 178 ? -10.907 -12.880 1.816 1.00 94.88 178 THR A N 1
ATOM 1330 C CA . THR A 1 178 ? -11.982 -12.135 1.156 1.00 94.88 178 THR A CA 1
ATOM 1331 C C . THR A 1 178 ? -11.509 -11.553 -0.174 1.00 94.88 178 THR A C 1
ATOM 1333 O O . THR A 1 178 ? -10.314 -11.411 -0.435 1.00 94.88 178 THR A O 1
ATOM 1336 N N . THR A 1 179 ? -12.449 -11.205 -1.053 1.00 94.50 179 THR A N 1
ATOM 1337 C CA . THR A 1 179 ? -12.107 -10.569 -2.329 1.00 94.50 179 THR A CA 1
ATOM 1338 C C . THR A 1 179 ? -11.525 -9.170 -2.086 1.00 94.50 179 THR A C 1
ATOM 1340 O O . THR A 1 179 ? -12.137 -8.390 -1.350 1.00 94.50 179 THR A O 1
ATOM 1343 N N . PRO A 1 180 ? -10.380 -8.817 -2.703 1.00 96.25 180 PRO A N 1
ATOM 1344 C CA . PRO A 1 180 ? -9.859 -7.459 -2.643 1.00 96.25 180 PRO A CA 1
ATOM 1345 C C . PRO A 1 180 ? -10.872 -6.469 -3.220 1.00 96.25 180 PRO A C 1
ATOM 1347 O O . PRO A 1 180 ? -11.511 -6.744 -4.234 1.00 96.25 180 PRO A O 1
ATOM 1350 N N . LEU A 1 181 ? -10.950 -5.276 -2.634 1.00 94.50 181 LEU A N 1
ATOM 1351 C CA . LEU A 1 181 ? -11.679 -4.153 -3.219 1.00 94.50 181 LEU A CA 1
ATOM 1352 C C . LEU A 1 181 ? -11.120 -3.805 -4.605 1.00 94.50 181 LEU A C 1
ATOM 1354 O O . LEU A 1 181 ? -11.870 -3.500 -5.531 1.00 94.50 181 LEU A O 1
ATOM 1358 N N . LYS A 1 182 ? -9.791 -3.819 -4.735 1.00 96.25 182 LYS A N 1
ATOM 1359 C CA . LYS A 1 182 ? -9.100 -3.545 -5.992 1.00 96.25 182 LYS A CA 1
ATOM 1360 C C . LYS A 1 182 ? -7.856 -4.409 -6.109 1.00 96.25 182 LYS A C 1
ATOM 1362 O O . LYS A 1 182 ? -7.147 -4.622 -5.128 1.00 96.25 182 LYS A O 1
ATOM 1367 N N . THR A 1 183 ? -7.604 -4.868 -7.330 1.00 97.62 183 THR A N 1
ATOM 1368 C CA . THR A 1 183 ? -6.351 -5.494 -7.753 1.00 97.62 183 THR A CA 1
ATOM 1369 C C . THR A 1 183 ? -5.860 -4.794 -9.016 1.00 97.62 183 THR A C 1
ATOM 1371 O O . THR A 1 183 ? -6.649 -4.588 -9.936 1.00 97.62 183 THR A O 1
ATOM 1374 N N . ILE A 1 184 ? -4.577 -4.440 -9.048 1.00 97.75 184 ILE A N 1
ATOM 1375 C CA . ILE A 1 184 ? -3.824 -4.054 -10.245 1.00 97.75 184 ILE A CA 1
ATOM 1376 C C . ILE A 1 184 ? -2.810 -5.167 -10.480 1.00 97.75 184 ILE A C 1
ATOM 1378 O O . ILE A 1 184 ? -2.027 -5.459 -9.580 1.00 97.75 184 ILE A O 1
ATOM 1382 N N . ALA A 1 185 ? -2.835 -5.815 -11.637 1.00 97.12 185 ALA A N 1
ATOM 1383 C CA . ALA A 1 185 ? -1.921 -6.905 -11.968 1.00 97.12 185 ALA A CA 1
ATOM 1384 C C . ALA A 1 185 ? -1.841 -7.086 -13.487 1.00 97.12 185 ALA A C 1
ATOM 1386 O O . ALA A 1 185 ? -2.691 -6.581 -14.223 1.00 97.12 185 ALA A O 1
ATOM 1387 N N . GLY A 1 186 ? -0.860 -7.860 -13.946 1.00 95.00 186 GLY A N 1
ATOM 1388 C CA . GLY A 1 186 ? -0.688 -8.177 -15.360 1.00 95.00 186 GLY A CA 1
ATOM 1389 C C . GLY A 1 186 ? 0.485 -7.433 -15.992 1.00 95.00 186 GLY A C 1
ATOM 1390 O O . GLY A 1 186 ? 1.382 -6.952 -15.310 1.00 95.00 186 GLY A O 1
ATOM 1391 N N . ASN A 1 187 ? 0.481 -7.371 -17.321 1.00 96.06 187 ASN A N 1
ATOM 1392 C CA . ASN A 1 187 ? 1.482 -6.627 -18.081 1.00 96.06 187 ASN A CA 1
ATOM 1393 C C . ASN A 1 187 ? 1.147 -5.125 -18.147 1.00 96.06 187 ASN A C 1
ATOM 1395 O O . ASN A 1 187 ? 0.082 -4.682 -17.711 1.00 96.06 187 ASN A O 1
ATOM 1399 N N . ALA A 1 188 ? 2.035 -4.343 -18.762 1.00 96.75 188 ALA A N 1
ATOM 1400 C CA . ALA A 1 188 ? 1.857 -2.903 -18.925 1.00 96.75 188 ALA A CA 1
ATOM 1401 C C . ALA A 1 188 ? 0.546 -2.5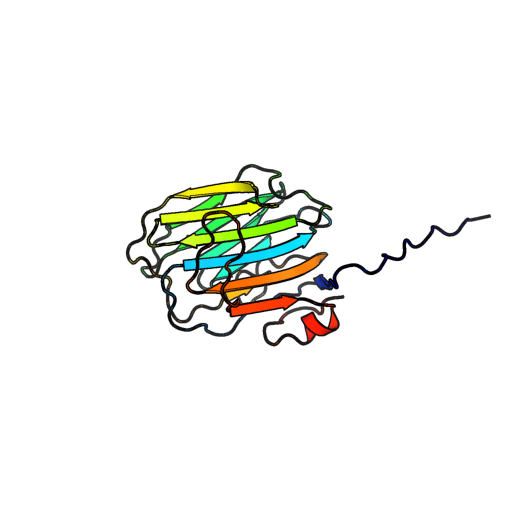10 -19.620 1.00 96.75 188 ALA A C 1
ATOM 1403 O O . ALA A 1 188 ? -0.087 -1.538 -19.221 1.00 96.75 188 ALA A O 1
ATOM 1404 N N . ALA A 1 189 ? 0.088 -3.274 -20.617 1.00 97.62 189 ALA A N 1
ATOM 1405 C CA . ALA A 1 189 ? -1.177 -2.991 -21.293 1.00 97.62 189 ALA A CA 1
ATOM 1406 C C . ALA A 1 189 ? -2.375 -3.110 -20.337 1.00 97.62 189 ALA A C 1
ATOM 1408 O O . ALA A 1 189 ? -3.246 -2.243 -20.340 1.00 97.62 189 ALA A O 1
ATOM 1409 N N . ALA A 1 190 ? -2.395 -4.142 -19.486 1.00 97.62 190 ALA A N 1
ATOM 1410 C CA . ALA A 1 190 ? -3.426 -4.305 -18.465 1.00 97.62 190 ALA A CA 1
ATOM 1411 C C . ALA A 1 190 ? -3.370 -3.181 -17.416 1.00 97.62 190 ALA A C 1
ATOM 1413 O O . ALA A 1 190 ? -4.403 -2.601 -17.091 1.00 97.62 190 ALA A O 1
ATOM 1414 N N . ALA A 1 191 ? -2.169 -2.826 -16.945 1.00 97.25 191 ALA A N 1
ATOM 1415 C CA . ALA A 1 191 ? -1.974 -1.719 -16.010 1.00 97.25 191 ALA A CA 1
ATOM 1416 C C . ALA A 1 191 ? -2.429 -0.369 -16.597 1.00 97.25 191 ALA A C 1
ATOM 1418 O O . ALA A 1 191 ? -3.123 0.391 -15.928 1.00 97.25 191 ALA A O 1
ATOM 1419 N N . ASN A 1 192 ? -2.095 -0.086 -17.859 1.00 97.75 192 ASN A N 1
ATOM 1420 C CA . ASN A 1 192 ? -2.466 1.156 -18.544 1.00 97.75 192 ASN A CA 1
ATOM 1421 C C . ASN A 1 192 ? -3.964 1.247 -18.862 1.00 97.75 192 ASN A C 1
ATOM 1423 O O . ASN A 1 192 ? -4.500 2.351 -18.939 1.00 97.75 192 ASN A O 1
ATOM 1427 N N . ALA A 1 193 ? -4.638 0.108 -19.030 1.00 97.81 193 ALA A N 1
ATOM 1428 C CA . ALA A 1 193 ? -6.083 0.042 -19.228 1.00 97.81 193 ALA A CA 1
ATOM 1429 C C . ALA A 1 193 ? -6.886 0.109 -17.915 1.00 97.81 193 ALA A C 1
ATOM 1431 O O . ALA A 1 193 ? -8.116 0.184 -17.955 1.00 97.81 193 ALA A O 1
ATOM 1432 N N . ASP A 1 194 ? -6.228 0.054 -16.752 1.00 97.44 194 ASP A N 1
ATOM 1433 C CA . ASP A 1 194 ? -6.924 0.063 -15.472 1.00 97.44 194 ASP A CA 1
ATOM 1434 C C . ASP A 1 194 ? -7.626 1.406 -15.219 1.00 97.44 194 ASP A C 1
ATOM 1436 O O . ASP A 1 194 ? -7.033 2.474 -15.336 1.00 97.44 194 ASP A O 1
ATOM 1440 N N . ALA A 1 195 ? -8.893 1.363 -14.801 1.00 95.88 195 ALA A N 1
ATOM 1441 C CA . ALA A 1 195 ? -9.692 2.566 -14.562 1.00 95.88 195 ALA A CA 1
ATOM 1442 C C . ALA A 1 195 ? -9.164 3.479 -13.434 1.00 95.88 195 ALA A C 1
ATOM 1444 O O . ALA A 1 195 ? -9.584 4.630 -13.346 1.00 95.88 195 ALA A O 1
ATOM 1445 N N . TRP A 1 196 ? -8.299 2.982 -12.542 1.00 95.56 196 TRP A N 1
ATOM 1446 C CA . TRP A 1 196 ? -7.637 3.797 -11.516 1.00 95.56 196 TRP A CA 1
ATOM 1447 C C . TRP A 1 196 ? -6.333 4.419 -12.024 1.00 95.56 196 TRP A C 1
ATOM 1449 O O . TRP A 1 196 ? -5.764 5.258 -11.325 1.00 95.56 196 TRP A O 1
ATOM 1459 N N . LYS A 1 197 ? -5.830 4.016 -13.198 1.00 95.44 197 LYS A N 1
ATOM 1460 C CA . LYS A 1 197 ? -4.550 4.490 -13.722 1.00 95.44 197 LYS A CA 1
ATOM 1461 C C . LYS A 1 197 ? -4.609 5.981 -14.025 1.00 95.44 197 LYS A C 1
ATOM 1463 O O . LYS A 1 197 ? -5.484 6.467 -14.737 1.00 95.44 197 LYS A O 1
ATOM 1468 N N . LEU A 1 198 ? -3.601 6.687 -13.536 1.00 94.00 198 LEU A N 1
ATOM 1469 C CA . LEU A 1 198 ? -3.295 8.075 -13.847 1.00 94.00 198 LEU A CA 1
ATOM 1470 C C . LEU A 1 198 ? -1.779 8.227 -14.063 1.00 94.00 198 LEU A C 1
ATOM 1472 O O . LEU A 1 198 ? -0.996 7.301 -13.838 1.00 94.00 198 LEU A O 1
ATOM 1476 N N . GLY A 1 199 ? -1.359 9.408 -14.518 1.00 91.69 199 GLY A N 1
ATOM 1477 C CA . GLY A 1 199 ? 0.050 9.693 -14.788 1.00 91.69 199 GLY A CA 1
ATOM 1478 C C . GLY A 1 199 ? 0.578 9.019 -16.056 1.00 91.69 199 GLY A C 1
ATOM 1479 O O . GLY A 1 199 ? -0.186 8.731 -16.985 1.00 91.69 199 GLY 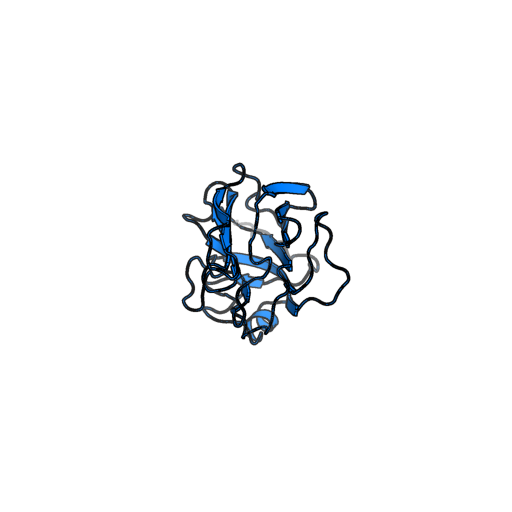A O 1
ATOM 1480 N N . GLY A 1 200 ? 1.896 8.814 -16.098 1.00 92.31 200 GLY A N 1
ATOM 1481 C CA . GLY A 1 200 ? 2.599 8.243 -17.249 1.00 92.31 200 GLY A CA 1
ATOM 1482 C C . GLY A 1 200 ? 2.258 6.773 -17.492 1.00 92.31 200 GLY A C 1
ATOM 1483 O O . GLY A 1 200 ? 1.767 6.075 -16.602 1.00 92.31 200 GLY A O 1
ATOM 1484 N N . ASP A 1 201 ? 2.492 6.304 -18.714 1.00 95.38 201 ASP A N 1
ATOM 1485 C CA . ASP A 1 201 ? 2.243 4.911 -19.088 1.00 95.38 201 ASP A CA 1
ATOM 1486 C C . ASP A 1 201 ? 3.309 3.978 -18.509 1.00 95.38 201 ASP A C 1
ATOM 1488 O O . ASP A 1 201 ? 4.503 4.278 -18.524 1.00 95.38 201 ASP A O 1
ATOM 1492 N N . ALA A 1 202 ? 2.860 2.832 -18.007 1.00 95.88 202 ALA A N 1
ATOM 1493 C CA . ALA A 1 202 ? 3.731 1.734 -17.630 1.00 95.88 202 ALA A CA 1
ATOM 1494 C C . ALA A 1 202 ? 4.320 1.051 -18.875 1.00 95.88 202 ALA A C 1
ATOM 1496 O O . ALA A 1 202 ? 3.713 1.089 -19.952 1.00 95.88 202 ALA A O 1
ATOM 1497 N N . THR A 1 203 ? 5.465 0.385 -18.701 1.00 94.62 203 THR A N 1
ATOM 1498 C CA . THR A 1 203 ? 6.161 -0.405 -19.739 1.00 94.62 203 THR A CA 1
ATOM 1499 C C . THR A 1 203 ? 6.431 -1.830 -19.303 1.00 94.62 203 THR A C 1
ATOM 1501 O O . THR A 1 203 ? 6.753 -2.007 -18.104 1.00 94.62 203 THR A O 1
#

Solvent-accessible surface area (backbone atoms only — not comparable to full-atom values): 10376 Å² total; per-residue (Å²): 136,86,78,81,79,82,79,81,74,76,72,91,62,81,48,42,24,29,24,47,49,28,28,35,50,45,65,69,68,51,82,47,69,23,24,32,24,41,37,33,36,37,24,36,71,56,65,47,98,48,64,25,22,50,41,20,26,37,92,56,35,30,35,34,24,44,30,54,60,24,15,44,34,34,31,31,27,36,46,75,61,52,74,66,34,78,69,45,64,43,60,68,52,69,47,59,61,66,37,78,40,42,42,34,40,21,28,30,29,76,84,18,39,41,37,33,17,46,71,59,40,81,66,39,81,43,78,49,82,52,82,48,37,25,40,55,59,72,35,27,49,28,36,24,13,52,49,97,79,53,48,36,38,42,71,55,36,34,34,42,35,38,39,32,29,70,66,38,56,29,96,75,51,52,81,70,91,64,82,56,76,44,75,49,54,38,36,22,70,51,46,60,68,35,90,35,50,42,76,37,68,39,82

Organism: NCBI:txid404881

Foldseek 3Di:
DDDDDDDPDPDDDQFKWWDALKKFKFFFPFWFQLKKKKKFFWAAQAADPAWAWFKEKEPQQWTWTQGNQRKIFIWHAAQVRDTFHDRDIFDGCPHPHPDTWIWMWITWQVQAWIWIDINQHTGDIDGGHDVVRTHHGRIMIIGQAHDPPSHRHDHTMMTAKIFMATRDGDPRSDDDPDDTPDMQHHHQVSNQPDPRIDTDGID

=== Feature glossary ===
The record interleaves many kinds of information about one protein. Here is each kind framed as the question it answers.

Q: What known structures does this most resemble?
A: Structural nearest neighbors (via Foldseek easy-search vs the PDB). Reported per hit: target PDB id, E-value, and alignment TM-score. A TM-score above ~0.5 is the conventional threshold for 'same fold'.

Q: Where is each backbone atom in 3D?
A: The mmCIF table is the protein's shape written out atom by atom. For each backbone N, Cα, C, and carbonyl O, it records an (x, y, z) coordinate triple in Å plus the residue type, chain letter, and residue number.

Q: What are the backbone torsion angles?
A: The φ/ψ torsion pair specifies the backbone conformation at each residue. φ rotates about the N–Cα bond, ψ about the Cα–C bond. Steric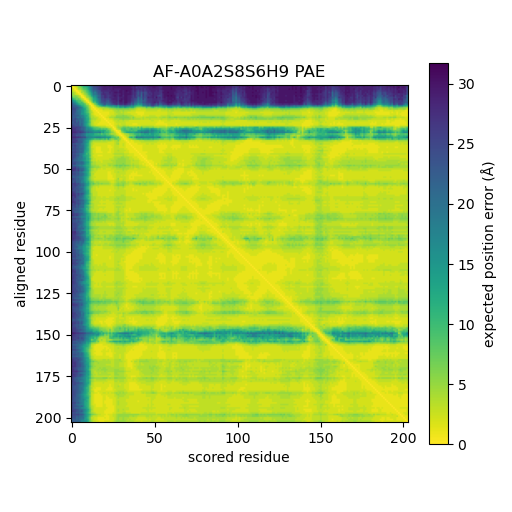 clashes forbid most of the (φ, ψ) plane — the allowed regions (α-helix basin, β-sheet basin, left-handed helix) are the Ramachandran-allowed regions.

Q: Which residues are buried vs exposed?
A: Solvent-accessible surface area (SASA) is the area in Å² traced out by the centre of a 1.4 Å probe sphere (a water molecule) rolled over the protein's van der Waals surface (Shrake–Rupley / Lee–Richards construction). Buried residues have near-zero SASA; fully exposed residues can exceed 200 Å². The total SASA scales roughly with the number of surface residues.

Q: How confident is the AlphaFold model at each residue?
A: pLDDT is the predicted lDDT-Cα score: AlphaFold's confidence that the local environment of each residue (all inter-atomic distances within 15 Å) is correctly placed. It is a per-residue number between 0 and 100, with higher meaning more reliable.

Q: What does the local fold look like, residue by residue?
A: 3Di is Foldseek's structural alphabet. Each residue is assigned one of twenty discrete states based on how its Cα sits relative to its spatial (not sequential) neighbors. Aligning 3Di strings finds structural homologs roughly as well as full 3D superposition, but orders of magnitude faster.

Q: How big and how compact is the whole molecule?
A: Radius of gyration (Rg) is the root-mean-square distance of Cα atoms from their centroid — a single number for overall size and compactness. A globular domain of N residues has Rg ≈ 2.2·N^0.38 Å; an extended or disordered chain has a much larger Rg. The Cα contact count is the number of residue pairs whose Cα atoms are within 8 Å and are more than four positions apart in sequence — a standard proxy for tertiary packing density. The bounding box is the smallest axis-aligned box enclosing all Cα atoms.

Q: Which residues are in helices, strands, or loops?
A: DSSP 8-state secondary structure assigns each residue one of H (α-helix), G (3₁₀-helix), I (π-helix), E (extended β-strand), B (isolated β-bridge), T (hydrogen-bonded turn), S (bend), or '-' (coil). The assignment is computed from backbone hydrogen-bond geometry via the Kabsch–Sander algorithm.

Q: How mobile is each atom in the crystal?
A: Crystallographic B-factors measure how much each atom's electron density is smeared out, in Å². They rise in mobile loops and surface residues and fall in the buried interior. In AlphaFold models this column is repurposed to hold pLDDT instead.

Q: What if only a Cα trace is available?
A: P-SEA three-state annotation labels each residue as helix, strand, or coil based purely on the geometry of the Cα trace. It serves as a fallback when the full backbone (and thus DSSP) is unavailable.

Q: What family and function is it annotated with?
A: Database cross-references. InterPro integrates a dozen domain/family signature databases into unified entries with residue-range hits. GO terms attach function/process/location labels with evidence codes. CATH codes position the fold in a four-level structural taxonomy. Organism is the NCBI-taxonomy species name.

Q: Are the domains correctly placed relative to each other?
A: Predicted Aligned Error (PAE) is an AlphaFold confidence matrix: entry (i, j) is the expected error in the position of residue j, in ångströms, when the prediction is superimposed on the true structure at residue i. Low PAE within a block of residues means that block is internally rigid and well-predicted; high PAE between two blocks means their relative placement is uncertain even if each block individually is confident.

Q: What do the diagnostic plots show?
A: Three diagnostic plots accompany the record. The Cα contact map visualizes the tertiary structure as a 2D adjacency matrix (8 Å cutoff, sequence-local contacts suppressed). The Ramachandran plot shows the distribution of backbone (φ, ψ) torsions, with points in the α and β basins reflecting secondary structure content. The PAE plot shows AlphaFold's inter-residue confidence as a color matrix.

Q: What is the amino-acid chain?
A: Primary structure: the covalent order of the twenty standard amino acids along the backbone. Two proteins with the same sequence will (almost always) fold to the same structure; two with 30% identity often share a fold but not the details.

Q: What do the rendered images show?
A: The six renders are orthographic views along the three Cartesian axes in both directions. Representation (cartoon, sticks, or surface) and color scheme (sequence-rainbow or by-chain) vary across proteins so the training set covers all the common visualization conventions.